Protein AF-S4PCF0-F1 (afdb_monomer)

Organism: NCBI:txid116150

Mean predicted aligned error: 7.84 Å

Sequence (306 aa):
MQQHSGQHLLSAIIEKEHNLPTTSWWLGAEESYIELDSTSIKGDSIKLVEERCNELIRMAIPVTVKFCKANDPDLDEAHTRGLPKDCMDTIRIIRIGEIDENMCCGTHVTNLSQLQTIKLIGVEPGKKGKTNLKFLVGNRVTGTLRRMLQQEKALVALLKNEPSKHEELVSKLQKNLKTANKNLQNVLLELAEHAINKVKSASPKPKYVFIYKKEATPEFNRAICKGLENEGLFMCLVSEEPDKPKEGQIIIQGPEIHCNALGQQITELLKGKGAFQNGKFQGKAGDLGGVNKCKKLIEDYFSNIQ

Nearest PDB structures (foldseek):
  3wqy-assembly1_B  TM=5.622E-01  e=3.402E-19  Archaeoglobus fulgidus DSM 4304
  3kew-assembly1_A  TM=8.741E-01  e=4.837E-12  Clostridium perfringens ATCC 13124
  2zze-assembly2_B  TM=8.647E-01  e=2.375E-08  Pyrococcus horikoshii
  6nly-assembly1_B  TM=5.373E-01  e=2.259E-05  Homo sapiens
  6now-assembly2_B  TM=5.385E-01  e=3.404E-05  Homo sapiens

InterPro domains:
  IPR012947 Threonyl/alanyl tRNA synthetase, SAD [PF07973] (91-128)
  IPR012947 Threonyl/alanyl tRNA synthetase, SAD [SM00863] (91-134)
  IPR018163 Threonyl/alanyl tRNA synthetase, class II-like, putative editing domain superfamily [SSF55186] (1-138)
  IPR051335 Alanyl-tRNA Editing Enzymes [PTHR43462] (1-137)

Radius of gyration: 35.49 Å; Cα contacts (8 Å, |Δi|>4): 472; chains: 1; bounding box: 78×38×89 Å

Secondary structure (DSSP, 8-state):
-HHHHHHHHHHHHHHHHH---EEEEEE-SS-EEEEESSS---HHHHHHHHHHHHHHHHTT-BEEEEEEETT-GGGSSSB-S---TT--SEEEEEEETTTEEEE--S---SBGGGG--EEEEEEEE-GGG-EEEEEEETHHHHHHHHHHHHHHHHHHHHHTS-GGGHHHHHHHHHHHHHHHHHHHHHHHHHHHHHHHHHHHH-SSPPSEEEEE-TT--HHHHHHHHHHHGGG--EEEEEEEETTEEEEEEEEEES-HHHHHHHHHHHHHHTTEEEEEETTEEEEEES-GGGHHHHHHHHHHHHHH--

Structure (mmCIF, N/CA/C/O backbone):
data_AF-S4PCF0-F1
#
_entry.id   AF-S4PCF0-F1
#
loop_
_atom_site.group_PDB
_atom_site.id
_atom_site.type_symbol
_atom_site.label_atom_id
_atom_site.label_alt_id
_atom_site.label_comp_id
_atom_site.label_asym_id
_atom_site.label_entity_id
_atom_site.label_seq_id
_atom_site.pdbx_PDB_ins_code
_atom_site.Cartn_x
_atom_site.Cartn_y
_atom_site.Cartn_z
_atom_site.occupancy
_atom_site.B_iso_or_equiv
_atom_site.auth_seq_id
_atom_site.auth_comp_id
_atom_site.auth_asym_id
_atom_site.auth_atom_id
_atom_site.pdbx_PDB_model_num
ATOM 1 N N . MET A 1 1 ? 15.368 -7.870 -24.150 1.00 94.06 1 MET A N 1
ATOM 2 C CA . MET A 1 1 ? 15.347 -6.962 -25.316 1.00 94.06 1 MET A CA 1
ATOM 3 C C . MET A 1 1 ? 14.753 -5.599 -24.982 1.00 94.06 1 MET A C 1
ATOM 5 O O . MET A 1 1 ? 15.549 -4.733 -24.667 1.00 94.06 1 MET A O 1
ATOM 9 N N . GLN A 1 2 ? 13.424 -5.391 -24.943 1.00 97.62 2 GLN A N 1
ATOM 10 C CA . GLN A 1 2 ? 12.830 -4.039 -24.788 1.00 97.62 2 GLN A CA 1
ATOM 11 C C . GLN A 1 2 ? 13.381 -3.224 -23.601 1.00 97.62 2 GLN A C 1
ATOM 13 O O . GLN A 1 2 ? 13.839 -2.107 -23.796 1.00 97.62 2 GLN A O 1
ATOM 18 N N . GLN A 1 3 ? 13.402 -3.788 -22.387 1.00 97.88 3 GLN A N 1
ATOM 19 C CA . GLN A 1 3 ? 13.901 -3.056 -21.207 1.00 97.88 3 GLN A CA 1
ATOM 20 C C . GLN A 1 3 ? 15.387 -2.717 -21.309 1.00 97.88 3 GLN A C 1
ATOM 22 O O . GLN A 1 3 ? 15.806 -1.651 -20.887 1.00 97.88 3 GLN A O 1
ATOM 27 N N . HIS A 1 4 ? 16.175 -3.628 -21.883 1.00 97.06 4 HIS A N 1
ATOM 28 C CA . HIS A 1 4 ? 17.612 -3.440 -22.008 1.00 97.06 4 HIS A CA 1
ATOM 29 C C . HIS A 1 4 ? 17.910 -2.345 -23.033 1.00 97.06 4 HIS A C 1
ATOM 31 O O . HIS A 1 4 ? 18.542 -1.355 -22.707 1.00 97.06 4 HIS A O 1
ATOM 37 N N . SER A 1 5 ? 17.381 -2.445 -24.251 1.00 97.69 5 SER A N 1
ATOM 38 C CA . SER A 1 5 ? 17.596 -1.402 -25.258 1.00 97.69 5 SER A CA 1
ATOM 39 C C . SER A 1 5 ? 17.001 -0.051 -24.853 1.00 97.69 5 SER A C 1
ATOM 41 O O . SER A 1 5 ? 17.597 0.979 -25.143 1.00 97.69 5 SER A O 1
ATOM 43 N N . GLY A 1 6 ? 15.866 -0.046 -24.145 1.00 97.69 6 GLY A N 1
ATOM 44 C CA . GLY A 1 6 ? 15.314 1.184 -23.584 1.00 97.69 6 GLY A CA 1
ATOM 45 C C . GLY A 1 6 ? 16.174 1.777 -22.468 1.00 97.69 6 GLY A C 1
ATOM 46 O O . GLY A 1 6 ? 16.234 2.994 -22.366 1.00 97.69 6 GLY A O 1
ATOM 47 N N . GLN A 1 7 ? 16.891 0.956 -21.693 1.00 97.44 7 GLN A N 1
ATOM 48 C CA . GLN A 1 7 ? 17.892 1.447 -20.747 1.00 97.44 7 GLN A CA 1
ATOM 49 C C . GLN A 1 7 ? 19.041 2.163 -21.463 1.00 97.44 7 GLN A C 1
ATOM 51 O O . GLN A 1 7 ? 19.378 3.262 -21.044 1.00 97.44 7 GLN A O 1
ATOM 56 N N . HIS A 1 8 ? 19.617 1.587 -22.526 1.00 96.81 8 HIS A N 1
ATOM 57 C CA . HIS A 1 8 ? 20.706 2.242 -23.278 1.00 96.81 8 HIS A CA 1
ATOM 58 C C . HIS A 1 8 ? 20.258 3.590 -23.841 1.00 96.81 8 HIS A C 1
ATOM 60 O O . HIS A 1 8 ? 20.909 4.600 -23.598 1.00 96.81 8 HIS A O 1
ATOM 66 N N . LEU A 1 9 ? 19.086 3.623 -24.485 1.00 98.00 9 LEU A N 1
ATOM 67 C CA . LEU A 1 9 ? 18.496 4.871 -24.969 1.00 98.00 9 LEU A CA 1
ATOM 68 C C . LEU A 1 9 ? 18.312 5.889 -23.833 1.00 98.00 9 LEU A C 1
ATOM 70 O O . LEU A 1 9 ? 18.719 7.038 -23.967 1.00 98.00 9 LEU A O 1
ATOM 74 N N . LEU A 1 10 ? 17.721 5.467 -22.713 1.00 97.75 10 LEU A N 1
ATOM 75 C CA . LEU A 1 10 ? 17.454 6.342 -21.574 1.00 97.75 10 LEU A CA 1
ATOM 76 C C . LEU A 1 10 ? 18.747 6.909 -20.974 1.00 97.75 10 LEU A C 1
ATOM 78 O O . LEU A 1 10 ? 18.834 8.111 -20.737 1.00 97.75 10 LEU A O 1
ATOM 82 N N . SER A 1 11 ? 19.751 6.060 -20.752 1.00 96.44 11 SER A N 1
ATOM 83 C CA . SER A 1 11 ? 21.052 6.467 -20.223 1.00 96.44 11 SER A CA 1
ATOM 84 C C . SER A 1 11 ? 21.766 7.442 -21.158 1.00 96.44 11 SER A C 1
ATOM 86 O O . SER A 1 11 ? 22.243 8.465 -20.680 1.00 96.44 11 SER A O 1
ATOM 88 N N . ALA A 1 12 ? 21.768 7.188 -22.471 1.00 95.44 12 ALA A N 1
ATOM 89 C CA . ALA A 1 12 ? 22.413 8.061 -23.450 1.00 95.44 12 ALA A CA 1
ATOM 90 C C . ALA A 1 12 ? 21.797 9.467 -23.481 1.00 95.44 12 ALA A C 1
ATOM 92 O O . ALA A 1 12 ? 22.522 10.459 -23.474 1.00 95.44 12 ALA A O 1
ATOM 93 N N . ILE A 1 13 ? 20.463 9.568 -23.465 1.00 95.88 13 ILE A N 1
ATOM 94 C CA . ILE A 1 13 ? 19.769 10.865 -23.461 1.00 95.88 13 ILE A CA 1
ATOM 95 C C . ILE A 1 13 ? 20.021 11.620 -22.159 1.00 95.88 13 ILE A C 1
ATOM 97 O O . ILE A 1 13 ? 20.342 12.806 -22.181 1.00 95.88 13 ILE A O 1
ATOM 101 N N . ILE A 1 14 ? 19.925 10.942 -21.018 1.00 94.31 14 ILE A N 1
ATOM 102 C CA . ILE A 1 14 ? 20.149 11.581 -19.720 1.00 94.31 14 ILE A CA 1
ATOM 103 C C . ILE A 1 14 ? 21.601 12.059 -19.576 1.00 94.31 14 ILE A C 1
ATOM 105 O O . ILE A 1 14 ? 21.845 13.153 -19.068 1.00 94.31 14 ILE A O 1
ATOM 109 N N . GLU A 1 15 ? 22.570 11.269 -20.028 1.00 92.25 15 GLU A N 1
ATOM 110 C CA . GLU A 1 15 ? 23.978 11.646 -19.954 1.00 92.25 15 GLU A CA 1
ATOM 111 C C . GLU A 1 15 ? 24.293 12.815 -20.896 1.00 92.25 15 GLU A C 1
ATOM 113 O O . GLU A 1 15 ? 24.822 13.825 -20.437 1.00 92.25 15 GLU A O 1
ATOM 118 N N . LYS A 1 16 ? 23.898 12.734 -22.174 1.00 91.12 16 LYS A N 1
ATOM 119 C CA . LYS A 1 16 ? 24.238 13.741 -23.195 1.00 91.12 16 LYS A CA 1
ATOM 120 C C . LYS A 1 16 ? 23.464 15.052 -23.059 1.00 91.12 16 LYS A C 1
ATOM 122 O O . LYS A 1 16 ? 24.025 16.114 -23.308 1.00 91.12 16 LYS A O 1
ATOM 127 N N . GLU A 1 17 ? 22.183 14.994 -22.696 1.00 91.94 17 GLU A N 1
ATOM 128 C CA . GLU A 1 17 ? 21.314 16.180 -22.666 1.00 91.94 17 GLU A CA 1
ATOM 129 C C . GLU A 1 17 ? 21.175 16.778 -21.255 1.00 91.94 17 GLU A C 1
ATOM 131 O O . GLU A 1 17 ? 20.835 17.954 -21.112 1.00 91.94 17 GLU A O 1
ATOM 136 N N . HIS A 1 18 ? 21.469 16.003 -20.201 1.00 89.50 18 HIS A N 1
ATOM 137 C CA . HIS A 1 18 ? 21.294 16.443 -18.812 1.00 89.50 18 HIS A CA 1
ATOM 138 C C . HIS A 1 18 ? 22.537 16.302 -17.925 1.00 89.50 18 HIS A C 1
ATOM 140 O O . HIS A 1 18 ? 22.471 16.714 -16.767 1.00 89.50 18 HIS A O 1
ATOM 146 N N . ASN A 1 19 ? 23.666 15.793 -18.436 1.00 90.19 19 ASN A N 1
ATOM 147 C CA . ASN A 1 19 ? 24.916 15.604 -17.685 1.00 90.19 19 ASN A CA 1
ATOM 148 C C . ASN A 1 19 ? 24.733 14.776 -16.399 1.00 90.19 19 ASN A C 1
ATOM 150 O O . ASN A 1 19 ? 25.327 15.069 -15.361 1.00 90.19 19 ASN A O 1
ATOM 154 N N . LEU A 1 20 ? 23.879 13.751 -16.459 1.00 91.31 20 LEU A N 1
ATOM 155 C CA . LEU A 1 20 ? 23.578 12.861 -15.337 1.00 91.31 20 LEU A CA 1
ATOM 156 C C . LEU A 1 20 ? 24.000 11.423 -15.687 1.00 91.31 20 LEU A C 1
ATOM 158 O O . LEU A 1 20 ? 23.196 10.646 -16.199 1.00 91.31 20 LEU A O 1
ATOM 162 N N . PRO A 1 21 ? 25.257 11.028 -15.440 1.00 91.69 21 PRO A N 1
ATOM 163 C CA . PRO A 1 21 ? 25.744 9.726 -15.877 1.00 91.69 21 PRO A CA 1
ATOM 164 C C . PRO A 1 21 ? 25.060 8.574 -15.129 1.00 91.69 21 PRO A C 1
ATOM 166 O O . PRO A 1 21 ? 24.753 8.652 -13.932 1.00 91.69 21 PRO A O 1
ATOM 169 N N . THR A 1 22 ? 24.851 7.462 -15.839 1.00 94.00 22 THR A N 1
ATOM 170 C CA . THR A 1 22 ? 24.300 6.232 -15.254 1.00 94.00 22 THR A CA 1
ATOM 171 C C . THR A 1 22 ? 25.405 5.406 -14.598 1.00 94.00 22 THR A C 1
ATOM 173 O O . THR A 1 22 ? 26.304 4.875 -15.248 1.00 94.00 22 THR A O 1
ATOM 176 N N . THR A 1 23 ? 25.316 5.221 -13.284 1.00 93.56 23 THR A N 1
ATOM 177 C CA . THR A 1 23 ? 26.325 4.487 -12.507 1.00 93.56 23 THR A CA 1
ATOM 178 C C . THR A 1 23 ? 26.028 2.994 -12.395 1.00 93.56 23 THR A C 1
ATOM 180 O O . THR A 1 23 ? 26.951 2.172 -12.381 1.00 93.56 23 THR A O 1
ATOM 183 N N . SER A 1 24 ? 24.755 2.612 -12.364 1.00 94.19 24 SER A N 1
ATOM 184 C CA . SER A 1 24 ? 24.307 1.220 -12.403 1.00 94.19 24 SER A CA 1
ATOM 185 C C . SER A 1 24 ? 22.874 1.130 -12.928 1.00 94.19 24 SER A C 1
ATOM 187 O O . SER A 1 24 ? 22.207 2.146 -13.103 1.00 94.19 24 SER A O 1
ATOM 189 N N . TRP A 1 25 ? 22.394 -0.079 -13.204 1.00 95.88 25 TRP A N 1
ATOM 190 C CA . TRP A 1 25 ? 20.990 -0.315 -13.528 1.00 95.88 25 TRP A CA 1
ATOM 191 C C . TRP A 1 25 ? 20.543 -1.670 -12.990 1.00 95.88 25 TRP A C 1
ATOM 193 O O . TRP A 1 25 ? 21.366 -2.547 -12.713 1.00 95.88 25 TRP A O 1
ATOM 203 N N . TRP A 1 26 ? 19.235 -1.840 -12.846 1.00 96.69 26 TRP A N 1
ATOM 204 C CA . TRP A 1 26 ? 18.626 -3.090 -12.417 1.00 96.69 26 TRP A CA 1
ATOM 205 C C . TRP A 1 26 ? 17.453 -3.459 -13.317 1.00 96.69 26 TRP A C 1
ATOM 207 O O . TRP A 1 26 ? 16.553 -2.653 -13.566 1.00 96.69 26 TRP A O 1
ATOM 217 N N . LEU A 1 27 ? 17.457 -4.713 -13.770 1.00 96.62 27 LEU A N 1
ATOM 218 C CA . LEU A 1 27 ? 16.395 -5.317 -14.562 1.00 96.62 27 LEU A CA 1
ATOM 219 C C . LEU A 1 27 ? 15.528 -6.208 -13.672 1.00 96.62 27 LEU A C 1
ATOM 221 O O . LEU A 1 27 ? 15.796 -7.397 -13.510 1.00 96.62 27 LEU A O 1
ATOM 225 N N . GLY A 1 28 ? 14.471 -5.635 -13.107 1.00 95.44 28 GLY A N 1
ATOM 226 C CA . GLY A 1 28 ? 13.465 -6.390 -12.370 1.00 95.44 28 GLY A CA 1
ATOM 227 C C . GLY A 1 28 ? 12.496 -7.145 -13.267 1.00 95.44 28 GLY A C 1
ATOM 228 O O . GLY A 1 28 ? 12.461 -6.947 -14.485 1.00 95.44 28 GLY A O 1
ATOM 229 N N . ALA A 1 29 ? 11.670 -7.995 -12.651 1.00 92.69 29 ALA A N 1
ATOM 230 C CA . ALA A 1 29 ? 10.610 -8.738 -13.335 1.00 92.69 29 ALA A CA 1
ATOM 231 C C . ALA A 1 29 ? 9.487 -7.815 -13.844 1.00 92.69 29 ALA A C 1
ATOM 233 O O . ALA A 1 29 ? 9.087 -7.921 -15.004 1.00 92.69 29 ALA A O 1
ATOM 234 N N . GLU A 1 30 ? 9.048 -6.870 -13.008 1.00 91.06 30 GLU A N 1
ATOM 235 C CA . GLU A 1 30 ? 7.935 -5.954 -13.304 1.00 91.06 30 GLU A CA 1
ATOM 236 C C . GLU A 1 30 ? 8.398 -4.542 -13.671 1.00 91.06 30 GLU A C 1
ATOM 238 O O . GLU A 1 30 ? 7.816 -3.916 -14.552 1.00 91.06 30 GLU A O 1
ATOM 243 N N . GLU A 1 31 ? 9.466 -4.052 -13.044 1.00 94.12 31 GLU A N 1
ATOM 244 C CA . GLU A 1 31 ? 10.014 -2.715 -13.277 1.00 94.12 31 GLU A CA 1
ATOM 245 C C . GLU A 1 31 ? 11.533 -2.747 -13.434 1.00 94.12 31 GLU A C 1
ATOM 247 O O . GLU A 1 31 ? 12.181 -3.778 -13.250 1.00 94.12 31 GLU A O 1
ATOM 252 N N . SER A 1 32 ? 12.116 -1.644 -13.880 1.00 97.94 32 SER A N 1
ATOM 253 C CA . SER A 1 32 ? 13.564 -1.482 -14.005 1.00 97.94 32 SER A CA 1
ATOM 254 C C . SER A 1 32 ? 13.946 -0.083 -13.561 1.00 97.94 32 SER A C 1
ATOM 256 O O . SER A 1 32 ? 13.106 0.816 -13.566 1.00 97.94 32 SER A O 1
ATOM 258 N N . TYR A 1 33 ? 15.194 0.103 -13.152 1.00 97.69 33 TYR A N 1
ATOM 259 C CA . TYR A 1 33 ? 15.696 1.430 -12.823 1.00 97.69 33 TYR A CA 1
ATOM 260 C C . TYR A 1 33 ? 17.134 1.610 -13.287 1.00 97.69 33 TYR A C 1
ATOM 262 O O . TYR A 1 33 ? 17.888 0.641 -13.400 1.00 97.69 33 TYR A O 1
ATOM 270 N N . ILE A 1 34 ? 17.502 2.863 -13.535 1.00 97.31 34 ILE A N 1
ATOM 271 C CA . ILE A 1 34 ? 18.894 3.303 -13.651 1.00 97.31 34 ILE A CA 1
ATOM 272 C C . ILE A 1 34 ? 19.255 4.134 -12.416 1.00 97.31 34 ILE A C 1
ATOM 274 O O . ILE A 1 34 ? 18.435 4.914 -11.938 1.00 97.31 34 ILE A O 1
ATOM 278 N N . GLU A 1 35 ? 20.458 3.947 -11.881 1.00 96.62 35 GLU A N 1
ATOM 279 C CA . GLU A 1 35 ? 21.002 4.735 -10.773 1.00 96.62 35 GLU A CA 1
ATOM 280 C C . GLU A 1 35 ? 21.887 5.848 -11.339 1.00 96.62 35 GLU A C 1
ATOM 282 O O . GLU A 1 35 ? 22.950 5.588 -11.910 1.00 96.62 35 GLU A O 1
ATOM 287 N N . LEU A 1 36 ? 21.453 7.088 -11.165 1.00 95.19 36 LEU A N 1
ATOM 288 C CA . LEU A 1 36 ? 22.093 8.293 -11.673 1.00 95.19 36 LEU A CA 1
ATOM 289 C C . LEU A 1 36 ? 23.021 8.896 -10.620 1.00 95.19 36 LEU A C 1
ATOM 291 O O . LEU A 1 36 ? 22.698 8.882 -9.426 1.00 95.19 36 LEU A O 1
ATOM 295 N N . ASP A 1 37 ? 24.156 9.441 -11.061 1.00 92.50 37 ASP A N 1
ATOM 296 C CA . ASP A 1 37 ? 25.140 10.091 -10.185 1.00 92.50 37 ASP A CA 1
ATOM 297 C C . ASP A 1 37 ? 24.697 11.497 -9.757 1.00 92.50 37 ASP A C 1
ATOM 299 O O . ASP A 1 37 ? 25.294 12.514 -10.097 1.00 92.50 37 ASP A O 1
ATOM 303 N N . SER A 1 38 ? 23.569 11.567 -9.059 1.00 89.31 38 SER A N 1
ATOM 304 C CA . SER A 1 38 ? 23.025 12.806 -8.521 1.00 89.31 38 SER A CA 1
ATOM 305 C C . SER A 1 38 ? 22.151 12.531 -7.309 1.00 89.31 38 SER A C 1
ATOM 307 O O . SER A 1 38 ? 21.478 11.502 -7.229 1.00 89.31 38 SER A O 1
ATOM 309 N N . THR A 1 39 ? 22.108 13.494 -6.392 1.00 83.75 39 THR A N 1
ATOM 310 C CA . THR A 1 39 ? 21.238 13.489 -5.209 1.00 83.75 39 THR A CA 1
ATOM 311 C C . THR A 1 39 ? 19.795 13.881 -5.527 1.00 83.75 39 THR A C 1
ATOM 313 O O . THR A 1 39 ? 18.909 13.643 -4.707 1.00 83.75 39 THR A O 1
ATOM 316 N N . SER A 1 40 ? 19.539 14.503 -6.684 1.00 78.62 40 SER A N 1
ATOM 317 C CA . SER A 1 40 ? 18.186 14.860 -7.119 1.00 78.62 40 SER A CA 1
ATOM 318 C C . SER A 1 40 ? 18.081 15.076 -8.631 1.00 78.62 40 SER A C 1
ATOM 320 O O . SER A 1 40 ? 19.053 15.409 -9.308 1.00 78.62 40 SER A O 1
ATOM 322 N N . ILE A 1 41 ? 16.873 14.907 -9.166 1.00 80.62 41 ILE A N 1
ATOM 323 C CA . ILE A 1 41 ? 16.547 15.171 -10.571 1.00 80.62 41 ILE A CA 1
ATOM 324 C C . ILE A 1 41 ? 15.335 16.093 -10.587 1.00 80.62 41 ILE A C 1
ATOM 326 O O . ILE A 1 41 ? 14.347 15.837 -9.896 1.00 80.62 41 ILE A O 1
ATOM 330 N N . LYS A 1 42 ? 15.403 17.177 -11.362 1.00 79.00 42 LYS A N 1
ATOM 331 C CA . LYS A 1 42 ? 14.270 18.098 -11.510 1.00 79.00 42 LYS A CA 1
ATOM 332 C C . LYS A 1 42 ? 13.137 17.410 -12.275 1.00 79.00 42 LYS A C 1
ATOM 334 O O . LYS A 1 42 ? 13.382 16.772 -13.296 1.00 79.00 42 LYS A O 1
ATOM 339 N N . GLY A 1 43 ? 11.897 17.583 -11.812 1.00 75.00 43 GLY A N 1
ATOM 340 C CA . GLY A 1 43 ? 10.713 16.972 -12.434 1.00 75.00 43 GLY A CA 1
ATOM 341 C C . GLY A 1 43 ? 10.545 17.326 -13.916 1.00 75.00 43 GLY A C 1
ATOM 342 O O . GLY A 1 43 ? 10.253 16.445 -14.722 1.00 75.00 43 GLY A O 1
ATOM 343 N N . ASP A 1 44 ? 10.827 18.577 -14.296 1.00 78.81 44 ASP A N 1
ATOM 344 C CA . ASP A 1 44 ? 10.767 19.022 -15.696 1.00 78.81 44 ASP A CA 1
ATOM 345 C C . ASP A 1 44 ? 11.763 18.265 -16.588 1.00 78.81 44 ASP A C 1
ATOM 347 O O . ASP A 1 44 ? 11.437 17.907 -17.717 1.00 78.81 44 ASP A O 1
ATOM 351 N N . SER A 1 45 ? 12.952 17.938 -16.065 1.00 83.94 45 SER A N 1
ATOM 352 C CA . SER A 1 45 ? 13.958 17.159 -16.796 1.00 83.94 45 SER A CA 1
ATOM 353 C C . SER A 1 45 ? 13.488 15.727 -17.056 1.00 83.94 45 SER A C 1
ATOM 355 O O . SER A 1 45 ? 13.712 15.208 -18.140 1.00 83.94 45 SER A O 1
ATOM 357 N N . ILE A 1 46 ? 12.773 15.101 -16.115 1.00 89.69 46 ILE A N 1
ATOM 358 C CA . ILE A 1 46 ? 12.234 13.739 -16.288 1.00 89.69 46 ILE A CA 1
ATOM 359 C C . ILE A 1 46 ? 11.238 13.704 -17.450 1.00 89.69 46 ILE A C 1
ATOM 361 O O . ILE A 1 46 ? 11.294 12.809 -18.293 1.00 89.69 46 ILE A O 1
ATOM 365 N N . LYS A 1 47 ? 10.337 14.688 -17.516 1.00 92.44 47 LYS A N 1
ATOM 366 C CA . LYS A 1 47 ? 9.340 14.763 -18.587 1.00 92.44 47 LYS A CA 1
ATOM 367 C C . LYS A 1 47 ? 9.998 14.957 -19.957 1.00 92.44 47 LYS A C 1
ATOM 369 O O . LYS A 1 47 ? 9.653 14.234 -20.887 1.00 92.44 47 LYS A O 1
ATOM 374 N N . LEU A 1 48 ? 10.968 15.868 -20.057 1.00 94.38 48 LEU A N 1
ATOM 375 C CA . LEU A 1 48 ? 11.701 16.127 -21.302 1.00 94.38 48 LEU A CA 1
ATOM 376 C C . LEU A 1 48 ? 12.468 14.888 -21.787 1.00 94.38 48 LEU A C 1
ATOM 378 O O . LEU A 1 48 ? 12.373 14.532 -22.958 1.00 94.38 48 LEU A O 1
ATOM 382 N N . VAL A 1 49 ? 13.147 14.176 -20.881 1.00 96.06 49 VAL A N 1
ATOM 383 C CA . VAL A 1 49 ? 13.830 12.910 -21.196 1.00 96.06 49 VAL A CA 1
ATOM 384 C C . VAL A 1 49 ? 12.848 11.869 -21.730 1.00 96.06 49 VAL A C 1
ATOM 386 O O . VAL A 1 49 ? 13.131 11.208 -22.731 1.00 96.06 49 VAL A O 1
ATOM 389 N N . GLU A 1 50 ? 11.694 11.700 -21.075 1.00 97.94 50 GLU A N 1
ATOM 390 C CA . GLU A 1 50 ? 10.669 10.749 -21.515 1.00 97.94 50 GLU A CA 1
ATOM 391 C C . GLU A 1 50 ? 10.157 11.102 -22.919 1.00 97.94 50 GLU A C 1
ATOM 393 O O . GLU A 1 50 ? 10.075 10.228 -23.788 1.00 97.94 50 GLU A O 1
ATOM 398 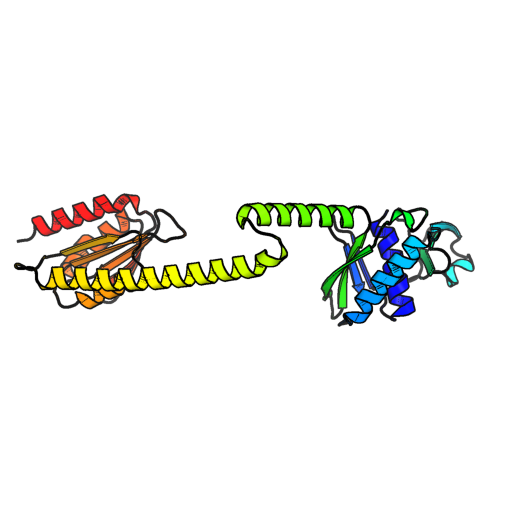N N . GLU A 1 51 ? 9.835 12.373 -23.163 1.00 98.06 51 GLU A N 1
ATOM 399 C CA . GLU A 1 51 ? 9.365 12.864 -24.461 1.00 98.06 51 GLU A CA 1
ATOM 400 C C . GLU A 1 51 ? 10.407 12.628 -25.555 1.00 98.06 51 GLU A C 1
ATOM 402 O O . GLU A 1 51 ? 10.065 12.080 -26.610 1.00 98.06 51 GLU A O 1
ATOM 407 N N . ARG A 1 52 ? 11.674 12.943 -25.267 1.00 97.88 52 ARG A N 1
ATOM 408 C CA . ARG A 1 52 ? 12.803 12.763 -26.179 1.00 97.88 52 ARG A CA 1
ATOM 409 C C . ARG A 1 52 ? 13.047 11.298 -26.523 1.00 97.88 52 ARG A C 1
ATOM 411 O O . ARG A 1 52 ? 13.146 10.943 -27.696 1.00 97.88 52 ARG A O 1
ATOM 418 N N . CYS A 1 53 ? 13.066 10.415 -25.526 1.00 98.38 53 CYS A N 1
ATOM 419 C CA . CYS A 1 53 ? 13.195 8.977 -25.760 1.00 98.38 53 CYS A CA 1
ATOM 420 C C . CYS A 1 53 ? 12.065 8.458 -26.661 1.00 98.38 53 CYS A C 1
ATOM 422 O O . CYS A 1 53 ? 12.305 7.717 -27.614 1.00 98.38 53 CYS A O 1
ATOM 424 N N . ASN A 1 54 ? 10.821 8.864 -26.388 1.00 98.69 54 ASN A N 1
ATOM 425 C CA . ASN A 1 54 ? 9.675 8.436 -27.185 1.00 98.69 54 ASN A CA 1
ATOM 426 C C . ASN A 1 54 ? 9.665 9.051 -28.596 1.00 98.69 54 ASN A C 1
ATOM 428 O O . ASN A 1 54 ? 9.158 8.420 -29.522 1.00 98.69 54 ASN A O 1
ATOM 432 N N . GLU A 1 55 ? 10.222 10.247 -28.795 1.00 98.56 55 GLU A N 1
ATOM 433 C CA . GLU A 1 55 ? 10.442 10.827 -30.124 1.00 98.56 55 GLU A CA 1
ATOM 434 C C . GLU A 1 55 ? 11.373 9.951 -30.963 1.00 98.56 55 GLU A C 1
ATOM 436 O O . GLU A 1 55 ? 11.003 9.539 -32.061 1.00 98.56 55 GLU A O 1
ATOM 441 N N . LEU A 1 56 ? 12.521 9.571 -30.409 1.00 98.56 56 LEU A N 1
ATOM 442 C CA . LEU A 1 56 ? 13.508 8.724 -31.083 1.00 98.56 56 LEU A CA 1
ATOM 443 C C . LEU A 1 56 ? 12.957 7.320 -31.378 1.00 98.56 56 LEU A C 1
ATOM 445 O O . LEU A 1 56 ? 13.227 6.739 -32.429 1.00 98.56 56 LEU A O 1
ATOM 449 N N . ILE A 1 57 ? 12.109 6.794 -30.491 1.00 98.62 57 ILE A N 1
ATOM 450 C CA . ILE A 1 57 ? 11.356 5.556 -30.733 1.00 98.62 57 ILE A CA 1
ATOM 451 C C . ILE A 1 57 ? 10.431 5.694 -31.947 1.00 98.62 57 ILE A C 1
ATOM 453 O O . ILE A 1 57 ? 10.416 4.805 -32.800 1.00 98.62 57 ILE A O 1
ATOM 457 N N . ARG A 1 58 ? 9.694 6.806 -32.061 1.00 98.62 58 ARG A N 1
ATOM 458 C CA . ARG A 1 58 ? 8.806 7.076 -33.207 1.00 98.62 58 ARG A CA 1
ATOM 459 C C . ARG A 1 58 ? 9.571 7.313 -34.505 1.00 98.62 58 ARG A C 1
ATOM 461 O O . ARG A 1 58 ? 9.083 6.919 -35.558 1.00 98.62 58 ARG A O 1
ATOM 468 N N . MET A 1 59 ? 10.767 7.895 -34.431 1.00 98.44 59 MET A N 1
ATOM 469 C CA . MET A 1 59 ? 11.669 8.042 -35.579 1.00 98.44 59 MET A CA 1
ATOM 470 C C . MET A 1 59 ? 12.228 6.704 -36.080 1.00 98.44 59 MET A C 1
ATOM 472 O O . MET A 1 59 ? 12.883 6.679 -37.117 1.00 98.44 59 MET A O 1
ATOM 476 N N . ALA A 1 60 ? 11.974 5.599 -35.367 1.00 98.19 60 ALA A N 1
ATOM 477 C CA . ALA A 1 60 ? 12.390 4.258 -35.754 1.00 98.19 60 ALA A CA 1
ATOM 478 C C . ALA A 1 60 ? 13.901 4.172 -36.033 1.00 98.19 60 ALA A C 1
ATOM 480 O O . ALA A 1 60 ? 14.332 3.601 -37.037 1.00 98.19 60 ALA A O 1
ATOM 481 N N . ILE A 1 61 ? 14.715 4.744 -35.140 1.00 98.38 61 ILE A N 1
ATOM 482 C CA . ILE A 1 61 ? 16.176 4.722 -35.275 1.00 98.38 61 ILE A CA 1
ATOM 483 C C . ILE A 1 61 ? 16.676 3.262 -35.264 1.00 98.38 61 ILE A C 1
ATOM 485 O O . ILE A 1 61 ? 16.252 2.478 -34.402 1.00 98.38 61 ILE A O 1
ATOM 489 N N . PRO A 1 62 ? 17.545 2.859 -36.209 1.00 98.12 62 PRO A N 1
ATOM 490 C CA . PRO A 1 62 ? 18.087 1.507 -36.253 1.00 98.12 62 PRO A CA 1
ATOM 491 C C . PRO A 1 62 ? 19.015 1.233 -35.065 1.00 98.12 62 PRO A C 1
ATOM 493 O O . PRO A 1 62 ? 19.756 2.107 -34.614 1.00 98.12 62 PRO A O 1
ATOM 496 N N . VAL A 1 63 ? 18.985 -0.011 -34.589 1.00 97.81 63 VAL A N 1
ATOM 497 C CA . VAL A 1 63 ? 19.915 -0.523 -33.582 1.00 97.81 63 VAL A CA 1
ATOM 498 C C . VAL A 1 63 ? 20.768 -1.595 -34.243 1.00 97.81 63 VAL A C 1
ATOM 500 O O . VAL A 1 63 ? 20.271 -2.659 -34.618 1.00 97.81 63 VAL A O 1
ATOM 503 N N . THR A 1 64 ? 22.050 -1.298 -34.413 1.00 96.56 64 THR A N 1
ATOM 504 C CA . THR A 1 64 ? 23.003 -2.140 -35.141 1.00 96.56 64 THR A CA 1
ATOM 505 C C . THR A 1 64 ? 24.039 -2.735 -34.201 1.00 96.56 64 THR A C 1
ATOM 507 O O . THR A 1 64 ? 24.297 -2.217 -33.116 1.00 96.56 64 THR A O 1
ATOM 510 N N . VAL A 1 65 ? 24.639 -3.845 -34.626 1.00 92.56 65 VAL A N 1
ATOM 511 C CA . VAL A 1 65 ? 25.705 -4.525 -33.888 1.00 92.56 65 VAL A CA 1
ATOM 512 C C . VAL A 1 65 ? 26.971 -4.488 -34.725 1.00 92.56 65 VAL A C 1
ATOM 514 O O . VAL A 1 65 ? 26.940 -4.862 -35.897 1.00 92.56 65 VAL A O 1
ATOM 517 N N . LYS A 1 66 ? 28.076 -4.091 -34.103 1.00 89.12 66 LYS A N 1
ATOM 518 C CA . LYS A 1 66 ? 29.422 -4.167 -34.663 1.00 89.12 66 LYS A CA 1
ATOM 519 C C . LYS A 1 66 ? 30.292 -5.055 -33.777 1.00 89.12 66 LYS A C 1
ATOM 521 O O . LYS A 1 66 ? 30.072 -5.147 -32.568 1.00 89.12 66 LYS A O 1
ATOM 526 N N . PHE A 1 67 ? 31.258 -5.727 -34.388 1.00 86.94 67 PHE A N 1
ATOM 527 C CA . PHE A 1 67 ? 32.275 -6.496 -33.683 1.00 86.94 67 PHE A CA 1
ATOM 528 C C . PHE A 1 67 ? 33.641 -5.884 -33.981 1.00 86.94 67 PHE A C 1
ATOM 530 O O . PHE A 1 67 ? 34.010 -5.774 -35.149 1.00 86.94 67 PHE A O 1
ATOM 537 N N . CYS A 1 68 ? 34.363 -5.501 -32.934 1.00 82.75 68 CYS A N 1
ATOM 538 C CA . CYS A 1 68 ? 35.689 -4.892 -33.016 1.00 82.75 68 CYS A CA 1
ATOM 539 C C . CYS A 1 68 ? 36.722 -5.794 -32.339 1.00 82.75 68 CYS A C 1
ATOM 541 O O . CYS A 1 68 ? 36.375 -6.603 -31.475 1.00 82.75 68 CYS A O 1
ATOM 543 N N . LYS A 1 69 ? 37.996 -5.660 -32.708 1.00 80.25 69 LYS A N 1
ATOM 544 C CA . LYS A 1 69 ? 39.098 -6.311 -31.978 1.00 80.25 69 LYS A CA 1
ATOM 545 C C . LYS A 1 69 ? 39.552 -5.440 -30.810 1.00 80.25 69 LYS A C 1
ATOM 547 O O . LYS A 1 69 ? 39.328 -4.242 -30.835 1.00 80.25 69 LYS A O 1
ATOM 552 N N . ALA A 1 70 ? 40.250 -6.016 -29.831 1.00 69.12 70 ALA A N 1
ATOM 553 C CA . ALA A 1 70 ? 40.722 -5.295 -28.638 1.00 69.12 70 ALA A CA 1
ATOM 554 C C . ALA A 1 70 ? 41.629 -4.070 -28.910 1.00 69.12 70 ALA A C 1
ATOM 556 O O . ALA A 1 70 ? 41.744 -3.211 -28.045 1.00 69.12 70 ALA A O 1
ATOM 557 N N . ASN A 1 71 ? 42.233 -3.975 -30.101 1.00 70.38 71 ASN A N 1
ATOM 558 C CA . ASN A 1 71 ? 43.121 -2.876 -30.509 1.00 70.38 71 ASN A CA 1
ATOM 559 C C . ASN A 1 71 ? 42.513 -1.999 -31.626 1.00 70.38 71 ASN A C 1
ATOM 561 O O . ASN A 1 71 ? 43.249 -1.377 -32.389 1.00 70.38 71 ASN A O 1
ATOM 565 N N . ASP A 1 72 ? 41.195 -2.045 -31.810 1.00 68.62 72 ASP A N 1
ATOM 566 C CA . ASP A 1 72 ? 40.494 -1.301 -32.857 1.00 68.62 72 ASP A CA 1
ATOM 567 C C . ASP A 1 72 ? 40.308 0.178 -32.447 1.00 68.62 72 ASP A C 1
ATOM 569 O O . ASP A 1 72 ? 39.803 0.409 -31.346 1.00 68.62 72 ASP A O 1
ATOM 573 N N . PRO A 1 73 ? 40.682 1.171 -33.283 1.00 67.75 73 PRO A N 1
ATOM 574 C CA . PRO A 1 73 ? 40.494 2.599 -32.984 1.00 67.75 73 PRO A CA 1
ATOM 575 C C . PRO A 1 73 ? 39.046 2.973 -32.653 1.00 67.75 73 PRO A C 1
ATOM 577 O O . PRO A 1 73 ? 38.801 3.889 -31.875 1.00 67.75 73 PRO A O 1
ATOM 580 N N . ASP A 1 74 ? 38.080 2.224 -33.189 1.00 64.31 74 ASP A N 1
ATOM 581 C CA . ASP A 1 74 ? 36.656 2.448 -32.939 1.00 64.31 74 ASP A CA 1
ATOM 582 C C . ASP A 1 74 ? 36.246 2.177 -31.472 1.00 64.31 74 ASP A C 1
ATOM 584 O O . ASP A 1 74 ? 35.123 2.476 -31.067 1.00 64.31 74 ASP A O 1
ATOM 588 N N . LEU A 1 75 ? 37.139 1.605 -30.652 1.00 62.88 75 LEU A N 1
ATOM 589 C CA . LEU A 1 75 ? 36.940 1.452 -29.207 1.00 62.88 75 LEU A CA 1
ATOM 590 C C . LEU A 1 75 ? 37.147 2.750 -28.420 1.00 62.88 75 LEU A C 1
ATOM 592 O O . LEU A 1 75 ? 36.626 2.847 -27.309 1.00 62.88 75 LEU A O 1
ATOM 596 N N . ASP A 1 76 ? 37.873 3.725 -28.973 1.00 61.91 76 ASP A N 1
ATOM 597 C CA . ASP A 1 76 ? 38.133 5.005 -28.304 1.00 61.91 76 ASP A CA 1
ATOM 598 C C . ASP A 1 76 ? 36.886 5.913 -28.301 1.00 61.91 76 ASP A C 1
ATOM 600 O O . ASP A 1 76 ? 36.747 6.775 -27.433 1.00 61.91 76 ASP A O 1
ATOM 604 N N . GLU A 1 77 ? 35.955 5.695 -29.239 1.00 59.84 77 GLU A N 1
ATOM 605 C CA . GLU A 1 77 ? 34.696 6.448 -29.367 1.00 59.84 77 GLU A CA 1
ATOM 606 C C . GLU A 1 77 ? 33.512 5.802 -28.622 1.00 59.84 77 GLU A C 1
ATOM 608 O O . GLU A 1 77 ? 32.514 6.469 -28.340 1.00 59.84 77 GLU A O 1
ATOM 613 N N . ALA A 1 78 ? 33.608 4.516 -28.265 1.00 59.41 78 ALA A N 1
ATOM 614 C CA . ALA A 1 78 ? 32.569 3.822 -27.509 1.00 59.41 78 ALA A CA 1
ATOM 615 C C . ALA A 1 78 ? 32.623 4.206 -26.018 1.00 59.41 78 ALA A C 1
ATOM 617 O O . ALA A 1 78 ? 33.689 4.229 -25.400 1.00 59.41 78 ALA A O 1
ATOM 618 N N . HIS A 1 79 ? 31.469 4.447 -25.388 1.00 58.50 79 HIS A N 1
ATOM 619 C CA . HIS A 1 79 ? 31.423 4.720 -23.948 1.00 58.50 79 HIS A CA 1
ATOM 620 C C . HIS A 1 79 ? 31.895 3.475 -23.168 1.00 58.50 79 HIS A C 1
ATOM 622 O O . HIS A 1 79 ? 31.235 2.431 -23.155 1.00 58.50 79 HIS A O 1
ATOM 628 N N . THR A 1 80 ? 33.050 3.563 -22.495 1.00 55.19 80 THR A N 1
ATOM 629 C CA . THR A 1 80 ? 33.593 2.462 -21.683 1.00 55.19 80 THR A CA 1
ATOM 630 C C . THR A 1 80 ? 33.936 2.889 -20.254 1.00 55.19 80 THR A C 1
ATOM 632 O O . THR A 1 80 ? 34.303 4.028 -19.980 1.00 55.19 80 THR A O 1
ATOM 635 N N . ARG A 1 81 ? 33.876 1.926 -19.320 1.00 53.34 81 ARG A N 1
ATOM 636 C CA . ARG A 1 81 ? 34.603 1.981 -18.032 1.00 53.34 81 ARG A CA 1
ATOM 637 C C . ARG A 1 81 ? 35.971 1.285 -18.133 1.00 53.34 81 ARG A C 1
ATOM 639 O O . ARG A 1 81 ? 36.473 0.775 -17.134 1.00 53.34 81 ARG A O 1
ATOM 646 N N . GLY A 1 82 ? 36.543 1.231 -19.338 1.00 54.50 82 GLY A N 1
ATOM 647 C CA . GLY A 1 82 ? 37.713 0.422 -19.669 1.00 54.50 82 GLY A CA 1
ATOM 648 C C . GLY A 1 82 ? 37.393 -1.060 -19.899 1.00 54.50 82 GLY A C 1
ATOM 649 O O . GLY A 1 82 ? 36.449 -1.622 -19.339 1.00 54.50 82 GLY A O 1
ATOM 650 N N . LEU A 1 83 ? 38.200 -1.698 -20.748 1.00 60.12 83 LEU A N 1
ATOM 651 C CA . LEU A 1 83 ? 38.172 -3.140 -20.991 1.00 60.12 83 LEU A CA 1
ATOM 652 C C . LEU A 1 83 ? 38.886 -3.873 -19.837 1.00 60.12 83 LEU A C 1
ATOM 654 O O . LEU A 1 83 ? 39.959 -3.435 -19.414 1.00 60.12 83 LEU A O 1
ATOM 658 N N . PRO A 1 84 ? 38.340 -4.984 -19.306 1.00 59.06 84 PRO A N 1
ATOM 659 C CA . PRO A 1 84 ? 39.080 -5.846 -18.386 1.00 59.06 84 PRO A CA 1
ATOM 660 C C . PRO A 1 84 ? 40.403 -6.305 -19.015 1.00 59.06 84 PRO A C 1
ATOM 662 O O . PRO A 1 84 ? 40.461 -6.526 -20.222 1.00 59.06 84 PRO A O 1
ATOM 665 N N . LYS A 1 85 ? 41.450 -6.512 -18.204 1.00 57.09 85 LYS A N 1
ATOM 666 C CA . LYS A 1 85 ? 42.766 -6.983 -18.689 1.00 57.09 85 LYS A CA 1
ATOM 667 C C . LYS A 1 85 ? 42.705 -8.331 -19.425 1.00 57.09 85 LYS A C 1
ATOM 669 O O . LYS A 1 85 ? 43.589 -8.620 -20.222 1.00 57.09 85 LYS A O 1
ATOM 674 N N . ASP A 1 86 ? 41.634 -9.090 -19.201 1.00 59.88 86 ASP A N 1
ATOM 675 C CA . ASP A 1 86 ? 41.407 -10.432 -19.738 1.00 59.88 86 ASP A CA 1
ATOM 676 C C . ASP A 1 86 ? 40.337 -10.423 -20.856 1.00 59.88 86 ASP A C 1
ATOM 678 O O . ASP A 1 86 ? 39.624 -11.408 -21.058 1.00 59.88 86 ASP A O 1
ATOM 682 N N . CYS A 1 87 ? 40.124 -9.279 -21.523 1.00 59.09 87 CYS A N 1
ATOM 683 C CA . CYS A 1 87 ? 39.058 -9.139 -22.515 1.00 59.09 87 CYS A CA 1
ATOM 684 C C . CYS A 1 87 ? 39.285 -10.051 -23.733 1.00 59.09 87 CYS A C 1
ATOM 686 O O . CYS A 1 87 ? 40.406 -10.194 -24.213 1.00 59.09 87 CYS A O 1
ATOM 688 N N . MET A 1 88 ? 38.205 -10.662 -24.235 1.00 61.25 88 MET A N 1
ATOM 689 C CA . MET A 1 88 ? 38.248 -11.504 -25.434 1.00 61.25 88 MET A CA 1
ATOM 690 C C . MET A 1 88 ? 38.720 -10.716 -26.665 1.00 61.25 88 MET A C 1
ATOM 692 O O . MET A 1 88 ? 38.451 -9.522 -26.785 1.00 61.25 88 MET A O 1
ATOM 696 N N . ASP A 1 89 ? 39.301 -11.419 -27.642 1.00 70.12 89 ASP A N 1
ATOM 697 C CA . ASP A 1 89 ? 39.782 -10.857 -28.917 1.00 70.12 89 ASP A CA 1
ATOM 698 C C . ASP A 1 89 ? 38.703 -10.130 -29.741 1.00 70.12 89 ASP A C 1
ATOM 700 O O . ASP A 1 89 ? 39.022 -9.444 -30.712 1.00 70.12 89 ASP A O 1
ATOM 704 N N . THR A 1 90 ? 37.421 -10.310 -29.406 1.00 78.25 90 THR A N 1
ATOM 705 C CA . THR A 1 90 ? 36.277 -9.706 -30.096 1.00 78.25 90 THR A CA 1
ATOM 706 C C . THR A 1 90 ? 35.326 -9.042 -29.103 1.00 78.25 90 THR A C 1
ATOM 708 O O . THR A 1 90 ? 34.753 -9.692 -28.228 1.00 78.25 90 THR A O 1
ATOM 711 N N . ILE A 1 91 ? 35.110 -7.745 -29.287 1.00 83.62 91 ILE A N 1
ATOM 712 C CA . ILE A 1 91 ? 34.245 -6.887 -28.481 1.00 83.62 91 ILE A CA 1
ATOM 713 C C . ILE A 1 91 ? 32.987 -6.579 -29.284 1.00 83.62 91 ILE A C 1
ATOM 715 O O . ILE A 1 91 ? 33.053 -6.158 -30.438 1.00 83.62 91 ILE A O 1
ATOM 719 N N . ARG A 1 92 ? 31.824 -6.794 -28.667 1.00 87.31 92 ARG A N 1
ATOM 720 C CA . ARG A 1 92 ? 30.525 -6.492 -29.270 1.00 87.31 92 ARG A CA 1
ATOM 721 C C . ARG A 1 92 ? 30.070 -5.095 -28.869 1.00 87.31 92 ARG A C 1
ATOM 723 O O . ARG A 1 92 ? 29.861 -4.826 -27.685 1.00 87.31 92 ARG A O 1
ATOM 730 N N . ILE A 1 93 ? 29.842 -4.262 -29.872 1.00 88.88 93 ILE A N 1
ATOM 731 C CA . ILE A 1 93 ? 29.366 -2.895 -29.725 1.00 88.88 93 ILE A CA 1
ATOM 732 C C . ILE A 1 93 ? 27.938 -2.807 -30.260 1.00 88.88 93 ILE A C 1
ATOM 734 O O . ILE A 1 93 ? 27.623 -3.312 -31.342 1.00 88.88 93 ILE A O 1
ATOM 738 N N . ILE A 1 94 ? 27.059 -2.200 -29.470 1.00 93.06 94 ILE A N 1
ATOM 739 C CA . ILE A 1 94 ? 25.696 -1.863 -29.859 1.00 93.06 94 ILE A CA 1
ATOM 740 C C . ILE A 1 94 ? 25.661 -0.380 -30.182 1.00 93.06 94 ILE A C 1
ATOM 742 O O . ILE A 1 94 ? 26.059 0.435 -29.356 1.00 93.06 94 ILE A O 1
ATOM 746 N N . ARG A 1 95 ? 25.133 -0.048 -31.357 1.00 94.81 95 ARG A N 1
ATOM 747 C CA . ARG A 1 95 ? 24.967 1.328 -31.811 1.00 94.81 95 ARG A CA 1
ATOM 748 C C . ARG A 1 95 ? 23.494 1.643 -32.018 1.00 94.81 95 ARG A C 1
ATOM 750 O O . ARG A 1 95 ? 22.784 0.883 -32.678 1.00 94.81 95 ARG A O 1
ATOM 757 N N . ILE A 1 96 ? 23.037 2.756 -31.456 1.00 96.12 96 ILE A N 1
ATOM 758 C CA . ILE A 1 96 ? 21.688 3.300 -31.632 1.00 96.12 96 ILE A CA 1
ATOM 759 C C . ILE A 1 96 ? 21.810 4.558 -32.496 1.00 96.12 96 ILE A C 1
ATOM 761 O O . ILE A 1 96 ? 21.968 5.657 -31.970 1.00 96.12 96 ILE A O 1
ATOM 765 N N . GLY A 1 97 ? 21.751 4.412 -33.824 1.00 93.56 97 GLY A N 1
ATOM 766 C CA . GLY A 1 97 ? 22.005 5.524 -34.754 1.00 93.56 97 GLY A CA 1
ATOM 767 C C . GLY A 1 97 ? 23.284 6.298 -34.400 1.00 93.56 97 GLY A C 1
ATOM 768 O O . GLY A 1 97 ? 24.323 5.690 -34.176 1.00 93.56 97 GLY A O 1
ATOM 769 N N . GLU A 1 98 ? 23.183 7.623 -34.285 1.00 91.44 98 GLU A N 1
ATOM 770 C CA . GLU A 1 98 ? 24.261 8.505 -33.783 1.00 91.44 98 GLU A CA 1
ATOM 771 C C . GLU A 1 98 ? 24.115 8.840 -32.283 1.00 91.44 98 GLU A C 1
ATOM 773 O O . GLU A 1 98 ? 24.821 9.684 -31.733 1.00 91.44 98 GLU A O 1
ATOM 778 N N . ILE A 1 99 ? 23.129 8.242 -31.615 1.00 91.94 99 ILE A N 1
ATOM 779 C CA . ILE A 1 99 ? 22.704 8.624 -30.263 1.00 91.94 99 ILE A CA 1
ATOM 780 C C . ILE A 1 99 ? 23.590 7.966 -29.224 1.00 91.94 99 ILE A C 1
ATOM 782 O O . ILE A 1 99 ? 23.895 8.588 -28.212 1.00 91.94 99 ILE A O 1
ATOM 786 N N . ASP A 1 100 ? 23.981 6.720 -29.453 1.00 90.81 100 ASP A N 1
ATOM 787 C CA . ASP A 1 100 ? 24.693 5.924 -28.468 1.00 90.81 100 ASP A CA 1
ATOM 788 C C . ASP A 1 100 ? 25.523 4.830 -29.132 1.00 90.81 100 ASP A C 1
ATOM 790 O O . ASP A 1 100 ? 25.066 4.196 -30.087 1.00 90.81 100 ASP A O 1
ATOM 794 N N . GLU A 1 101 ? 26.709 4.592 -28.584 1.00 90.12 101 GLU A N 1
ATOM 795 C CA . GLU A 1 101 ? 27.590 3.494 -28.958 1.00 90.12 101 GLU A CA 1
ATOM 796 C C . GLU A 1 101 ? 28.203 2.900 -27.685 1.00 90.12 101 GLU A C 1
ATOM 798 O O . GLU A 1 101 ? 28.998 3.535 -26.991 1.00 90.12 101 GLU A O 1
ATOM 803 N N . ASN A 1 102 ? 27.769 1.684 -27.345 1.00 85.31 102 ASN A N 1
ATOM 804 C CA . ASN A 1 102 ? 28.046 1.056 -26.059 1.00 85.31 102 ASN A CA 1
ATOM 805 C C . ASN A 1 102 ? 28.463 -0.404 -26.217 1.00 85.31 102 ASN A C 1
ATOM 807 O O . ASN A 1 102 ? 27.843 -1.194 -26.936 1.00 85.31 102 ASN A O 1
ATOM 811 N N . MET A 1 103 ? 29.478 -0.806 -25.456 1.00 87.44 103 MET A N 1
ATOM 812 C CA . MET A 1 103 ? 29.853 -2.211 -25.336 1.00 87.44 103 MET A CA 1
ATOM 813 C C . MET A 1 103 ? 28.797 -2.970 -24.530 1.00 87.44 103 MET A C 1
ATOM 815 O O . MET A 1 103 ? 28.643 -2.762 -23.325 1.00 87.44 103 MET A O 1
ATOM 819 N N . CYS A 1 104 ? 28.074 -3.886 -25.175 1.00 87.94 104 CYS A N 1
ATOM 820 C CA . CYS A 1 104 ? 27.053 -4.668 -24.490 1.00 87.94 104 CYS A CA 1
ATOM 821 C C . CYS A 1 104 ? 26.892 -6.079 -25.063 1.00 87.94 104 CYS A C 1
ATOM 823 O O . CYS A 1 104 ? 26.683 -6.289 -26.259 1.00 87.94 104 CYS A O 1
ATOM 825 N N . CYS A 1 105 ? 26.912 -7.072 -24.174 1.00 87.06 105 CYS A N 1
ATOM 826 C CA . CYS A 1 105 ? 26.682 -8.475 -24.513 1.00 87.06 105 CYS A CA 1
ATOM 827 C C . CYS A 1 105 ? 25.199 -8.889 -24.461 1.00 87.06 105 CYS A C 1
ATOM 829 O O . CYS A 1 105 ? 24.865 -10.016 -24.821 1.00 87.06 105 CYS A O 1
ATOM 831 N N . GLY A 1 106 ? 24.295 -8.002 -24.038 1.00 89.25 106 GLY A N 1
ATOM 832 C CA . GLY A 1 106 ? 22.881 -8.324 -23.857 1.00 89.25 106 GLY A CA 1
ATOM 833 C C . GLY A 1 106 ? 22.081 -8.496 -25.148 1.00 89.25 106 GLY A C 1
ATOM 834 O O . GLY A 1 106 ? 22.569 -8.325 -26.265 1.00 89.25 106 GLY A O 1
ATOM 835 N N . THR A 1 107 ? 20.800 -8.835 -25.003 1.00 93.88 107 THR A N 1
ATOM 836 C CA . THR A 1 107 ? 19.870 -8.922 -26.138 1.00 93.88 107 THR A CA 1
ATOM 837 C C . THR A 1 107 ? 19.219 -7.570 -26.408 1.00 93.88 107 THR A C 1
ATOM 839 O O . THR A 1 107 ? 18.623 -6.973 -25.505 1.00 93.88 107 THR A O 1
ATOM 842 N N . HIS A 1 108 ? 19.283 -7.118 -27.661 1.00 96.94 108 HIS A N 1
ATOM 843 C CA . HIS A 1 108 ? 18.760 -5.823 -28.093 1.00 96.94 108 HIS A CA 1
ATOM 844 C C . HIS A 1 108 ? 17.696 -5.975 -29.174 1.00 96.94 108 HIS A C 1
ATOM 846 O O . HIS A 1 108 ? 17.664 -6.971 -29.893 1.00 96.94 108 HIS A O 1
ATOM 852 N N . VAL A 1 109 ? 16.818 -4.978 -29.252 1.00 97.94 109 VAL A N 1
ATOM 853 C CA . VAL A 1 109 ? 15.960 -4.762 -30.422 1.00 97.94 109 VAL A CA 1
ATOM 854 C C . VAL A 1 109 ? 16.816 -4.394 -31.637 1.00 97.94 109 VAL A C 1
ATOM 856 O O . VAL A 1 109 ? 17.943 -3.941 -31.467 1.00 97.94 109 VAL A O 1
ATOM 859 N N . THR A 1 110 ? 16.289 -4.564 -32.848 1.00 97.94 110 THR A N 1
ATOM 860 C CA . THR A 1 110 ? 16.962 -4.140 -34.094 1.00 97.94 110 THR A CA 1
ATOM 861 C C . THR A 1 110 ? 16.565 -2.728 -34.523 1.00 97.94 110 THR A C 1
ATOM 863 O O . THR A 1 110 ? 17.173 -2.136 -35.412 1.00 97.94 110 THR A O 1
ATOM 866 N N . ASN A 1 111 ? 15.523 -2.171 -33.905 1.00 98.50 111 ASN A N 1
ATOM 867 C CA . ASN A 1 111 ? 15.019 -0.837 -34.188 1.00 98.50 111 ASN A CA 1
ATOM 868 C C . ASN A 1 111 ? 14.310 -0.271 -32.952 1.00 98.50 111 ASN A C 1
ATOM 870 O O . ASN A 1 111 ? 13.580 -1.004 -32.277 1.00 98.50 111 ASN A O 1
ATOM 874 N N . LEU A 1 112 ? 14.475 1.024 -32.668 1.00 98.62 112 LEU A N 1
ATOM 875 C CA . LEU A 1 112 ? 13.850 1.652 -31.503 1.00 98.62 112 LEU A CA 1
ATOM 876 C C . LEU A 1 112 ? 12.317 1.585 -31.529 1.00 98.62 112 LEU A C 1
ATOM 878 O O . LEU A 1 112 ? 11.712 1.495 -30.465 1.00 98.62 112 LEU A O 1
ATOM 882 N N . SER A 1 113 ? 11.675 1.526 -32.699 1.00 98.56 113 SER A N 1
ATOM 883 C CA . SER A 1 113 ? 10.213 1.362 -32.798 1.00 98.56 113 SER A CA 1
ATOM 884 C C . SER A 1 113 ? 9.698 0.093 -32.102 1.00 98.56 113 SER A C 1
ATOM 886 O O . SER A 1 113 ? 8.583 0.079 -31.579 1.00 98.56 113 SER A O 1
ATOM 888 N N . GLN A 1 114 ? 10.524 -0.956 -31.988 1.00 98.62 114 GLN A N 1
ATOM 889 C CA . GLN A 1 114 ? 10.182 -2.188 -31.264 1.00 98.62 114 GLN A CA 1
ATOM 890 C C . GLN A 1 114 ? 10.066 -1.972 -29.745 1.00 98.62 114 GLN A C 1
ATOM 892 O O . GLN A 1 114 ? 9.495 -2.813 -29.045 1.00 98.62 114 GLN A O 1
ATOM 897 N N . LEU A 1 115 ? 10.579 -0.855 -29.217 1.00 98.56 115 LEU A N 1
ATOM 898 C CA . LEU A 1 115 ? 10.359 -0.443 -27.830 1.00 98.56 115 LEU A CA 1
ATOM 899 C C . LEU A 1 115 ? 8.930 0.034 -27.593 1.00 98.56 115 LEU A C 1
ATOM 901 O O . LEU A 1 115 ? 8.469 -0.069 -26.461 1.00 98.56 115 LEU A O 1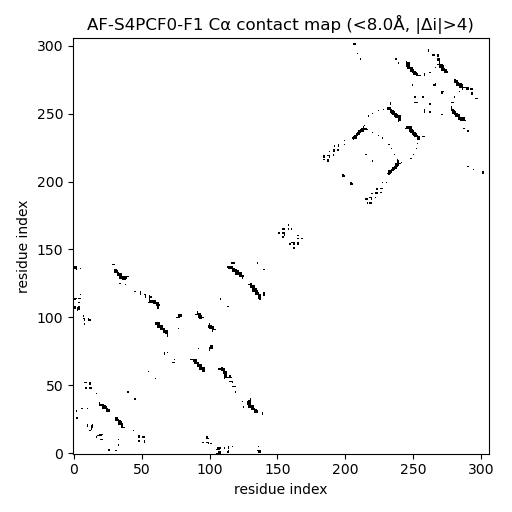
ATOM 905 N N . GLN A 1 116 ? 8.231 0.492 -28.639 1.00 98.44 116 GLN A N 1
ATOM 906 C CA . GLN A 1 116 ? 6.890 1.091 -28.628 1.00 98.44 116 GLN A CA 1
ATOM 907 C C . GLN A 1 116 ? 6.811 2.391 -27.819 1.00 98.44 116 GLN A C 1
ATOM 909 O O . GLN A 1 116 ? 6.489 3.442 -28.361 1.00 98.44 116 GLN A O 1
ATOM 914 N N . THR A 1 117 ? 7.112 2.328 -26.525 1.00 98.31 117 THR A N 1
ATOM 915 C CA . THR A 1 117 ? 7.134 3.473 -25.620 1.00 98.31 117 THR A CA 1
ATOM 916 C C . THR A 1 117 ? 8.036 3.208 -24.419 1.00 98.31 117 THR A C 1
ATOM 918 O O . THR A 1 117 ? 8.196 2.062 -23.991 1.00 98.31 117 THR A O 1
ATOM 921 N N . ILE A 1 118 ? 8.603 4.274 -23.862 1.00 98.44 118 ILE A N 1
ATOM 922 C CA . ILE A 1 118 ? 9.243 4.288 -22.546 1.00 98.44 118 ILE A CA 1
ATOM 923 C C . ILE A 1 118 ? 8.409 5.168 -21.619 1.00 98.44 118 ILE A C 1
ATOM 925 O O . ILE A 1 118 ? 8.016 6.269 -21.998 1.00 98.44 118 ILE A O 1
ATOM 929 N N . LYS A 1 119 ? 8.163 4.696 -20.397 1.00 98.12 119 LYS A N 1
ATOM 930 C CA . LYS A 1 119 ? 7.493 5.456 -19.342 1.00 98.12 119 LYS A CA 1
ATOM 931 C C . LYS A 1 119 ? 8.383 5.527 -18.112 1.00 98.12 119 LYS A C 1
ATOM 933 O O . LYS A 1 119 ? 8.772 4.485 -17.588 1.00 98.12 119 LYS A O 1
ATOM 938 N N . LEU A 1 120 ? 8.654 6.733 -17.630 1.00 97.38 120 LEU A N 1
ATOM 939 C CA . LEU A 1 120 ? 9.313 6.985 -16.355 1.00 97.38 120 LEU A CA 1
ATOM 940 C C . LEU A 1 120 ? 8.235 7.022 -15.267 1.00 97.38 120 LEU A C 1
ATOM 942 O O . LEU A 1 120 ? 7.267 7.779 -15.359 1.00 97.38 120 LEU A O 1
ATOM 946 N N . ILE A 1 121 ? 8.355 6.138 -14.278 1.00 95.12 121 ILE A N 1
ATOM 947 C CA . ILE A 1 121 ? 7.277 5.855 -13.313 1.00 95.12 121 ILE A CA 1
ATOM 948 C C . ILE A 1 121 ? 7.558 6.387 -11.909 1.00 95.12 121 ILE A C 1
ATOM 950 O O . ILE A 1 121 ? 6.663 6.389 -11.069 1.00 95.12 121 ILE A O 1
ATOM 954 N N . GLY A 1 122 ? 8.776 6.851 -11.643 1.00 93.50 122 GLY A N 1
ATOM 955 C CA . GLY A 1 122 ? 9.100 7.454 -10.361 1.00 93.50 122 GLY A CA 1
ATOM 956 C C . GLY A 1 122 ? 10.588 7.584 -10.113 1.00 93.50 122 GLY A C 1
ATOM 957 O O . GLY A 1 122 ? 11.422 7.072 -10.861 1.00 93.50 122 GLY A O 1
ATOM 958 N N . VAL A 1 123 ? 10.891 8.272 -9.022 1.00 93.94 123 VAL A N 1
ATOM 959 C CA . VAL A 1 123 ? 12.241 8.474 -8.520 1.00 93.94 123 VAL A CA 1
ATOM 960 C C . VAL A 1 123 ? 12.281 8.032 -7.068 1.00 93.94 123 VAL A C 1
ATOM 962 O O . VAL A 1 123 ? 11.378 8.355 -6.299 1.00 93.94 123 VAL A O 1
ATOM 965 N N . GLU A 1 124 ? 13.328 7.311 -6.691 1.00 93.62 124 GLU A N 1
ATOM 966 C CA . GLU A 1 124 ? 13.589 6.947 -5.301 1.00 93.62 124 GLU A CA 1
ATOM 967 C C . GLU A 1 124 ? 15.069 7.173 -4.942 1.00 93.62 124 GLU A C 1
ATOM 969 O O . GLU A 1 124 ? 15.928 7.161 -5.832 1.00 93.62 124 GLU A O 1
ATOM 974 N N . PRO A 1 125 ? 15.397 7.388 -3.655 1.00 94.38 125 PRO A N 1
ATOM 975 C CA . PRO A 1 125 ? 16.785 7.500 -3.221 1.00 94.38 125 PRO A CA 1
ATOM 976 C C . PRO A 1 125 ? 17.589 6.233 -3.547 1.00 94.38 125 PRO A C 1
ATOM 978 O O . PRO A 1 125 ? 17.208 5.124 -3.172 1.00 94.38 125 PRO A O 1
ATOM 981 N N . GLY A 1 126 ? 18.718 6.413 -4.229 1.00 91.19 126 GLY A N 1
ATOM 982 C CA . GLY A 1 126 ? 19.722 5.383 -4.486 1.00 91.19 126 GLY A CA 1
ATOM 983 C C . GLY A 1 126 ? 20.772 5.306 -3.372 1.00 91.19 126 GLY A C 1
ATOM 984 O O . GLY A 1 126 ? 20.667 5.944 -2.319 1.00 91.19 126 GLY A O 1
ATOM 985 N N . LYS A 1 127 ? 21.831 4.517 -3.583 1.00 89.69 127 LYS A N 1
ATOM 986 C CA . LYS A 1 127 ? 22.894 4.357 -2.575 1.00 89.69 127 LYS A CA 1
ATOM 987 C C . LYS A 1 127 ? 23.861 5.540 -2.610 1.00 89.69 127 LYS A C 1
ATOM 989 O O . LYS A 1 127 ? 24.169 6.060 -3.670 1.00 89.69 127 LYS A O 1
ATOM 994 N N . LYS A 1 128 ? 24.425 5.910 -1.452 1.00 91.19 128 LYS A N 1
ATOM 995 C CA . LYS A 1 128 ? 25.520 6.902 -1.345 1.00 91.19 128 LYS A CA 1
ATOM 996 C C . LYS A 1 128 ? 25.202 8.262 -2.001 1.00 91.19 128 LYS A C 1
ATOM 998 O O . LYS A 1 128 ? 26.055 8.828 -2.671 1.00 91.19 128 LYS A O 1
ATOM 1003 N N . GLY A 1 129 ? 23.987 8.782 -1.806 1.00 88.38 129 GLY A N 1
ATOM 1004 C CA . GLY A 1 129 ? 23.593 10.089 -2.352 1.00 88.38 129 GLY A CA 1
ATOM 1005 C C . GLY A 1 129 ? 23.269 10.074 -3.848 1.00 88.38 129 GLY A C 1
ATOM 1006 O O . GLY A 1 129 ? 23.366 11.106 -4.499 1.00 88.38 129 GLY A O 1
ATOM 1007 N N . LYS A 1 130 ? 22.898 8.912 -4.389 1.00 94.56 130 LYS A N 1
ATOM 1008 C CA . LYS A 1 130 ? 22.467 8.747 -5.780 1.00 94.56 130 LYS A CA 1
ATOM 1009 C C . LYS A 1 130 ? 20.953 8.686 -5.903 1.00 94.56 130 LYS A C 1
ATOM 1011 O O . LYS A 1 130 ? 20.243 8.632 -4.899 1.00 94.56 130 LYS A O 1
ATOM 1016 N N . THR A 1 131 ? 20.467 8.631 -7.137 1.00 95.44 131 THR A N 1
ATOM 1017 C CA . THR A 1 131 ? 19.037 8.624 -7.444 1.00 95.44 131 THR A CA 1
ATOM 1018 C C . THR A 1 131 ? 18.688 7.470 -8.376 1.00 95.44 131 THR A C 1
ATOM 1020 O O . THR A 1 131 ? 19.277 7.348 -9.445 1.00 95.44 131 THR A O 1
ATOM 1023 N N . ASN A 1 132 ? 17.698 6.656 -8.015 1.00 96.25 132 ASN A N 1
ATOM 1024 C CA . ASN A 1 132 ? 17.150 5.626 -8.893 1.00 96.25 132 ASN A CA 1
ATOM 1025 C C . ASN A 1 132 ? 15.966 6.195 -9.678 1.00 96.25 132 ASN A C 1
ATOM 1027 O O . ASN A 1 132 ? 14.944 6.560 -9.094 1.00 96.25 132 ASN A O 1
ATOM 1031 N N . LEU A 1 133 ? 16.085 6.233 -11.002 1.00 96.88 133 LEU A N 1
ATOM 1032 C CA . LEU A 1 133 ? 14.997 6.578 -11.910 1.00 96.88 133 LEU A CA 1
ATOM 1033 C C . LEU A 1 133 ? 14.345 5.295 -12.429 1.00 96.88 133 LEU A C 1
ATOM 1035 O O . LEU A 1 133 ? 14.960 4.535 -13.182 1.00 96.88 133 LEU A O 1
ATOM 1039 N N . LYS A 1 134 ? 13.096 5.057 -12.025 1.00 97.50 134 LYS A N 1
ATOM 1040 C CA . LYS A 1 134 ? 12.320 3.879 -12.419 1.00 97.50 134 LYS A CA 1
ATOM 1041 C C . LYS A 1 134 ? 11.666 4.078 -13.775 1.00 97.50 134 LYS A C 1
ATOM 1043 O O . LYS A 1 134 ? 11.051 5.115 -14.033 1.00 97.50 134 LYS A O 1
ATOM 1048 N N . PHE A 1 135 ? 11.720 3.048 -14.609 1.00 98.31 135 PHE A N 1
ATOM 1049 C CA . PHE A 1 135 ? 11.158 3.072 -15.950 1.00 98.31 135 PHE A CA 1
ATOM 1050 C C . PHE A 1 135 ? 10.553 1.728 -16.365 1.00 98.31 135 PHE A C 1
ATOM 1052 O O . PHE A 1 135 ? 10.895 0.660 -15.850 1.00 98.31 135 PHE A O 1
ATOM 1059 N N . LEU A 1 136 ? 9.652 1.804 -17.342 1.00 98.56 136 LEU A N 1
ATOM 1060 C CA . LEU A 1 136 ? 9.026 0.685 -18.035 1.00 98.56 136 LEU A CA 1
ATOM 1061 C C . LEU A 1 136 ? 9.153 0.893 -19.543 1.00 98.56 136 LEU A C 1
ATOM 1063 O O . LEU A 1 136 ? 9.024 2.015 -20.027 1.00 98.56 136 LEU A O 1
ATOM 1067 N N . VAL A 1 137 ? 9.331 -0.195 -20.292 1.00 98.56 137 VAL A N 1
ATOM 1068 C CA . VAL A 1 137 ? 9.401 -0.152 -21.763 1.00 98.56 137 VAL A CA 1
ATOM 1069 C C . VAL A 1 137 ? 8.403 -1.121 -22.401 1.00 98.56 137 VAL A C 1
ATOM 1071 O O . VAL A 1 137 ? 8.198 -2.230 -21.898 1.00 98.56 137 VAL A O 1
ATOM 1074 N N . GLY A 1 138 ? 7.788 -0.724 -23.513 1.00 98.12 138 GLY A N 1
ATOM 1075 C CA . GLY A 1 138 ? 6.983 -1.576 -24.391 1.00 98.12 138 GLY A CA 1
ATOM 1076 C C . GLY A 1 138 ? 5.889 -2.366 -23.684 1.00 98.12 138 GLY A C 1
ATOM 1077 O O . GLY A 1 138 ? 4.998 -1.800 -23.047 1.00 98.12 138 GLY A O 1
ATOM 1078 N N . ASN A 1 139 ? 5.968 -3.698 -23.753 1.00 97.00 139 ASN A N 1
ATOM 1079 C CA . ASN A 1 139 ? 4.929 -4.581 -23.217 1.00 97.00 139 ASN A CA 1
ATOM 1080 C C . ASN A 1 139 ? 4.713 -4.426 -21.702 1.00 97.00 139 ASN A C 1
ATOM 1082 O O . ASN A 1 139 ? 3.623 -4.710 -21.206 1.00 97.00 139 ASN A O 1
ATOM 1086 N N . ARG A 1 140 ? 5.715 -3.946 -20.951 1.00 97.56 140 ARG A N 1
ATOM 1087 C CA . ARG A 1 140 ? 5.528 -3.644 -19.524 1.00 97.56 140 ARG A CA 1
ATOM 1088 C C . ARG A 1 140 ? 4.673 -2.399 -19.303 1.00 97.56 140 ARG A C 1
ATOM 1090 O O . ARG A 1 140 ? 3.871 -2.386 -18.376 1.00 97.56 140 ARG A O 1
ATOM 1097 N N . VAL A 1 141 ? 4.779 -1.392 -20.172 1.00 98.06 141 VAL A N 1
ATOM 1098 C CA . VAL A 1 141 ? 3.929 -0.192 -20.110 1.00 98.06 141 VAL A CA 1
ATOM 1099 C C . VAL A 1 141 ? 2.475 -0.573 -20.374 1.00 98.06 141 VAL A C 1
ATOM 1101 O O . VAL A 1 141 ? 1.591 -0.243 -19.586 1.00 98.06 141 VAL A O 1
ATOM 1104 N N . THR A 1 142 ? 2.224 -1.344 -21.435 1.00 96.81 142 THR A N 1
ATOM 1105 C CA . THR A 1 142 ? 0.863 -1.789 -21.777 1.00 96.81 142 THR A CA 1
ATOM 1106 C C . THR A 1 142 ? 0.287 -2.754 -20.738 1.00 96.81 142 THR A C 1
ATOM 1108 O O . THR A 1 142 ? -0.896 -2.667 -20.408 1.00 96.81 142 THR A O 1
ATOM 1111 N N . GLY A 1 143 ? 1.113 -3.636 -20.165 1.00 97.19 143 GLY A N 1
ATOM 1112 C CA . GLY A 1 143 ? 0.733 -4.501 -19.047 1.00 97.19 143 GLY A CA 1
ATOM 1113 C C . GLY A 1 143 ? 0.330 -3.711 -17.800 1.00 97.19 143 GLY A C 1
ATOM 1114 O O . GLY A 1 143 ? -0.721 -3.980 -17.217 1.00 97.19 143 GLY A O 1
ATOM 1115 N N . THR A 1 144 ? 1.109 -2.691 -17.430 1.00 97.12 144 THR A N 1
ATOM 1116 C CA . THR A 1 144 ? 0.775 -1.788 -16.321 1.00 97.12 144 THR A CA 1
ATOM 1117 C C . THR A 1 144 ? -0.516 -1.018 -16.586 1.00 97.12 144 THR A C 1
ATOM 1119 O O . THR A 1 144 ? -1.406 -1.052 -15.739 1.00 97.12 144 THR A O 1
ATOM 1122 N N . LEU A 1 145 ? -0.682 -0.420 -17.770 1.00 97.06 145 LEU A N 1
ATOM 1123 C CA . LEU A 1 145 ? -1.915 0.286 -18.137 1.00 97.06 145 LEU A CA 1
ATOM 1124 C C . LEU A 1 145 ? -3.144 -0.632 -18.058 1.00 97.06 145 LEU A C 1
ATOM 1126 O O . LEU A 1 145 ? -4.182 -0.238 -17.533 1.00 97.06 145 LEU A O 1
ATOM 1130 N N . ARG A 1 146 ? -3.024 -1.881 -18.526 1.00 97.69 146 ARG A N 1
ATOM 1131 C CA . ARG A 1 146 ? -4.106 -2.872 -18.441 1.00 97.69 146 ARG A CA 1
ATOM 1132 C C . ARG A 1 146 ? -4.511 -3.147 -16.993 1.00 97.69 146 ARG A C 1
ATOM 1134 O O . ARG A 1 146 ? -5.705 -3.193 -16.708 1.00 97.69 146 ARG A O 1
ATOM 1141 N N . ARG A 1 147 ? -3.539 -3.318 -16.087 1.00 97.12 147 ARG A N 1
ATOM 1142 C CA . ARG A 1 147 ? -3.807 -3.516 -14.651 1.00 97.12 147 ARG A CA 1
ATOM 1143 C C . ARG A 1 147 ? -4.490 -2.299 -14.036 1.00 97.12 147 ARG A C 1
ATOM 1145 O O . ARG A 1 147 ? -5.491 -2.469 -13.348 1.00 97.12 147 ARG A O 1
ATOM 1152 N N . MET A 1 148 ? -3.998 -1.095 -14.330 1.00 96.75 148 MET A N 1
ATOM 1153 C CA . MET A 1 148 ? -4.592 0.153 -13.837 1.00 96.75 148 MET A CA 1
ATOM 1154 C C . MET A 1 148 ? -6.043 0.304 -14.310 1.00 96.75 148 MET A C 1
ATOM 1156 O O . MET A 1 148 ? -6.928 0.553 -13.499 1.00 96.75 148 MET A O 1
ATOM 1160 N N . LEU A 1 149 ? -6.320 0.044 -15.591 1.00 96.94 149 LEU A N 1
ATOM 1161 C CA . LEU A 1 149 ? -7.678 0.103 -16.136 1.00 96.94 149 LEU A CA 1
ATOM 1162 C C . LEU A 1 149 ? -8.605 -0.961 -15.523 1.00 96.94 149 LEU A C 1
ATOM 1164 O O . LEU A 1 149 ? -9.792 -0.717 -15.317 1.00 96.94 149 LEU A O 1
ATOM 1168 N N . GLN A 1 150 ? -8.091 -2.158 -15.225 1.00 97.56 150 GLN A N 1
ATOM 1169 C CA . GLN A 1 150 ? -8.871 -3.194 -14.543 1.00 97.56 150 GLN A CA 1
ATOM 1170 C C . GLN A 1 150 ? -9.225 -2.782 -13.108 1.00 97.56 150 GLN A C 1
ATOM 1172 O O . GLN A 1 150 ? -10.364 -2.978 -12.684 1.00 97.56 150 GLN A O 1
ATOM 1177 N N . GLN A 1 151 ? -8.274 -2.194 -12.380 1.00 97.25 151 GLN A N 1
ATOM 1178 C CA . GLN A 1 151 ? -8.502 -1.657 -11.037 1.00 97.25 151 GLN A CA 1
ATOM 1179 C C . GLN A 1 151 ? -9.519 -0.511 -11.060 1.00 97.25 151 GLN A C 1
ATOM 1181 O O . GLN A 1 151 ? -10.457 -0.512 -10.268 1.00 97.25 151 GLN A O 1
ATOM 1186 N N . GLU A 1 152 ? -9.399 0.413 -12.012 1.00 95.94 152 GLU A N 1
ATOM 1187 C CA . GLU A 1 152 ? -10.345 1.515 -12.191 1.00 95.94 152 GLU A CA 1
ATOM 1188 C C . GLU A 1 152 ? -11.765 1.003 -12.475 1.00 95.94 152 GLU A C 1
ATOM 1190 O O . GLU A 1 152 ? -12.720 1.440 -11.837 1.00 95.94 152 GLU A O 1
ATOM 1195 N N . LYS A 1 153 ? -11.923 -0.006 -13.344 1.00 96.44 153 LYS A N 1
ATOM 1196 C CA . LYS A 1 153 ? -13.224 -0.659 -13.584 1.00 96.44 153 LYS A CA 1
ATOM 1197 C C . LYS A 1 153 ? -13.804 -1.307 -12.327 1.00 96.44 153 LYS A C 1
ATOM 1199 O O . LYS A 1 153 ? -15.011 -1.227 -12.103 1.00 96.44 153 LYS A O 1
ATOM 1204 N N . ALA A 1 154 ? -12.966 -1.937 -11.504 1.00 97.25 154 ALA A N 1
ATOM 1205 C CA . ALA A 1 154 ? -13.406 -2.491 -10.227 1.00 97.25 154 ALA A CA 1
ATOM 1206 C C . ALA A 1 154 ? -13.897 -1.383 -9.278 1.00 97.25 154 ALA A C 1
ATOM 1208 O O . ALA A 1 154 ? -14.939 -1.539 -8.642 1.00 97.25 154 ALA A O 1
ATOM 1209 N N . LEU A 1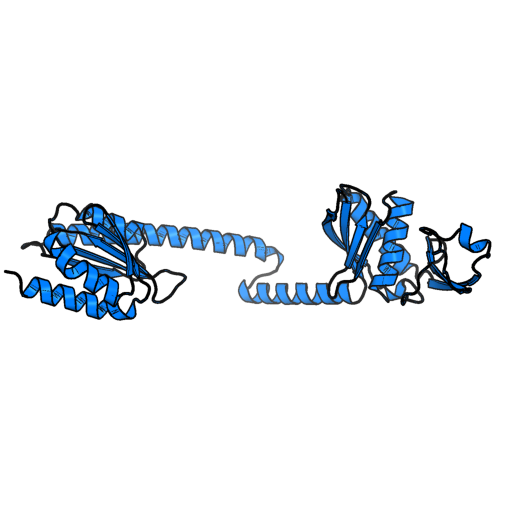 155 ? -13.210 -0.237 -9.238 1.00 96.81 155 LEU A N 1
ATOM 1210 C CA . LEU A 1 155 ? -13.643 0.924 -8.457 1.00 96.81 155 LEU A CA 1
ATOM 1211 C C . LEU A 1 155 ? -14.948 1.530 -8.984 1.00 96.81 155 LEU A C 1
ATOM 1213 O O . LEU A 1 155 ? -15.822 1.841 -8.179 1.00 96.81 155 LEU A O 1
ATOM 1217 N N . VAL A 1 156 ? -15.137 1.621 -10.306 1.00 97.12 156 VAL A N 1
ATOM 1218 C CA . VAL A 1 156 ? -16.417 2.046 -10.904 1.00 97.12 156 VAL A CA 1
ATOM 1219 C C . VAL A 1 156 ? -17.559 1.145 -10.430 1.00 97.12 156 VAL A C 1
ATOM 1221 O O . VAL A 1 156 ? -18.621 1.649 -10.072 1.00 97.12 156 VAL A O 1
ATOM 1224 N N . ALA A 1 157 ? -17.350 -0.173 -10.370 1.00 96.69 157 ALA A N 1
ATOM 1225 C CA . ALA A 1 157 ? -18.365 -1.110 -9.891 1.00 96.69 157 ALA A CA 1
ATOM 1226 C C . ALA A 1 157 ? -18.662 -0.956 -8.385 1.00 96.69 157 ALA A C 1
ATOM 1228 O O . ALA A 1 157 ? -19.825 -1.009 -7.983 1.00 96.69 157 ALA A O 1
ATOM 1229 N N . LEU A 1 158 ? -17.631 -0.741 -7.558 1.00 97.12 158 LEU A N 1
ATOM 1230 C CA . LEU A 1 158 ? -17.771 -0.567 -6.105 1.00 97.12 158 LEU A CA 1
ATOM 1231 C C . LEU A 1 158 ? -18.435 0.763 -5.736 1.00 97.12 158 LEU A C 1
ATOM 1233 O O . LEU A 1 158 ? -19.337 0.800 -4.901 1.00 97.12 158 LEU A O 1
ATOM 1237 N N . LEU A 1 159 ? -17.988 1.852 -6.360 1.00 96.44 159 LEU A N 1
ATOM 1238 C CA . LEU A 1 159 ? -18.437 3.213 -6.068 1.00 96.44 159 LEU A CA 1
ATOM 1239 C C . LEU A 1 159 ? -19.672 3.614 -6.880 1.00 96.44 159 LEU A C 1
ATOM 1241 O O . LEU A 1 159 ? -20.308 4.616 -6.556 1.00 96.44 159 LEU A O 1
ATOM 1245 N N . LYS A 1 160 ? -20.027 2.827 -7.906 1.00 95.94 160 LYS A N 1
ATOM 1246 C CA . LYS A 1 160 ? -21.155 3.058 -8.822 1.00 95.94 160 LYS A CA 1
ATOM 1247 C C . LYS A 1 160 ? -21.112 4.458 -9.440 1.00 95.94 160 LYS A C 1
ATOM 1249 O O . LYS A 1 160 ? -22.111 5.178 -9.449 1.00 95.94 160 LYS A O 1
ATOM 1254 N N . ASN A 1 161 ? -19.929 4.864 -9.895 1.00 95.88 161 ASN A N 1
ATOM 1255 C CA . ASN A 1 161 ? -19.689 6.213 -10.397 1.00 95.88 161 ASN A CA 1
ATOM 1256 C C . ASN A 1 161 ? -18.469 6.289 -11.322 1.00 95.88 161 ASN A C 1
ATOM 1258 O O . ASN A 1 161 ? -17.623 5.387 -11.312 1.00 95.88 161 ASN A O 1
ATOM 1262 N N . GLU A 1 162 ? -18.370 7.366 -12.100 1.00 94.50 162 GLU A N 1
ATOM 1263 C CA . GLU A 1 162 ? -17.247 7.604 -13.002 1.00 94.50 162 GLU A CA 1
ATOM 1264 C C . GLU A 1 162 ? -15.910 7.833 -12.261 1.00 94.50 162 GLU A C 1
ATOM 1266 O O . GLU A 1 162 ? -15.905 8.319 -11.125 1.00 94.50 162 GLU A O 1
ATOM 1271 N N . PRO A 1 163 ? -14.757 7.525 -12.891 1.00 95.62 163 PRO A N 1
ATOM 1272 C CA . PRO A 1 163 ? -13.446 7.641 -12.245 1.00 95.62 163 PRO A CA 1
ATOM 1273 C C . PRO A 1 163 ? -13.103 9.022 -11.686 1.00 95.62 163 PRO A C 1
ATOM 1275 O O . PRO A 1 163 ? -12.506 9.124 -10.616 1.00 95.62 163 PRO A O 1
ATOM 1278 N N . SER A 1 164 ? -13.543 10.096 -12.348 1.00 96.31 164 SER A N 1
ATOM 1279 C CA . SER A 1 164 ? -13.302 11.475 -11.898 1.00 96.31 164 SER A CA 1
ATOM 1280 C C . SER A 1 164 ? -13.938 11.797 -10.540 1.00 96.31 164 SER A C 1
ATOM 1282 O O . SER A 1 164 ? -13.566 12.784 -9.908 1.00 96.31 164 SER A O 1
ATOM 1284 N N . LYS A 1 165 ? -14.877 10.969 -10.068 1.00 96.00 165 LYS A N 1
ATOM 1285 C CA . LYS A 1 165 ? -15.550 11.108 -8.773 1.00 96.00 165 LYS A CA 1
ATOM 1286 C C . LYS A 1 165 ? -15.015 10.181 -7.693 1.00 96.00 165 LYS A C 1
ATOM 1288 O O . LYS A 1 165 ? -15.423 10.304 -6.537 1.00 96.00 165 LYS A O 1
ATOM 1293 N N . HIS A 1 166 ? -14.111 9.260 -8.026 1.00 95.88 166 HIS A N 1
ATOM 1294 C CA . HIS A 1 166 ? -13.658 8.240 -7.079 1.00 95.88 166 HIS A CA 1
ATOM 1295 C C . HIS A 1 166 ? -13.002 8.850 -5.840 1.00 95.88 166 HIS A C 1
ATOM 1297 O O . HIS A 1 166 ? -13.343 8.451 -4.728 1.00 95.88 166 HIS A O 1
ATOM 1303 N N . GLU A 1 167 ? -12.142 9.857 -6.002 1.00 96.38 167 GLU A N 1
ATOM 1304 C CA . GLU A 1 167 ? -11.492 10.541 -4.874 1.00 96.38 167 GLU A CA 1
ATOM 1305 C C . GLU A 1 167 ? -12.515 11.188 -3.921 1.00 96.38 167 GLU A C 1
ATOM 1307 O O . GLU A 1 167 ? -12.480 10.967 -2.707 1.00 96.38 167 GLU A O 1
ATOM 1312 N N . GLU A 1 168 ? -13.476 11.934 -4.476 1.00 97.06 168 GLU A N 1
ATOM 1313 C CA . GLU A 1 168 ? -14.545 12.601 -3.724 1.00 97.06 168 GLU A CA 1
ATOM 1314 C C . GLU A 1 168 ? -15.384 11.585 -2.931 1.00 97.06 168 GLU A C 1
ATOM 1316 O O . GLU A 1 168 ? -15.639 11.763 -1.735 1.00 97.06 168 GLU A O 1
ATOM 1321 N N . LEU A 1 169 ? -15.785 10.489 -3.581 1.00 97.12 169 LEU A N 1
ATOM 1322 C CA . LEU A 1 169 ? -16.614 9.444 -2.982 1.00 97.12 169 LEU A CA 1
ATOM 1323 C C . LEU A 1 169 ? -15.875 8.681 -1.882 1.00 97.12 169 LEU A C 1
ATOM 1325 O O . LEU A 1 169 ? -16.457 8.439 -0.822 1.00 97.12 169 LEU A O 1
ATOM 1329 N N . VAL A 1 170 ? -14.595 8.354 -2.081 1.00 97.25 170 VAL A N 1
ATOM 1330 C CA . VAL A 1 170 ? -13.762 7.720 -1.048 1.00 97.25 170 VAL A CA 1
ATOM 1331 C C . VAL A 1 170 ? -13.598 8.654 0.154 1.00 97.25 170 VAL A C 1
ATOM 1333 O O . VAL A 1 170 ? -13.801 8.225 1.292 1.00 97.25 170 VAL A O 1
ATOM 1336 N N . SER A 1 171 ? -13.332 9.944 -0.074 1.00 97.31 171 SER A N 1
ATOM 1337 C CA . SER A 1 171 ? -13.256 10.942 1.002 1.00 97.31 171 SER A CA 1
ATOM 1338 C C . SER A 1 171 ? -14.577 11.052 1.773 1.00 97.31 171 SER A C 1
ATOM 1340 O O . SER A 1 171 ? -14.597 11.083 3.008 1.00 97.31 171 SER A O 1
ATOM 1342 N N . LYS A 1 172 ? -15.712 11.051 1.063 1.00 97.00 172 LYS A N 1
ATOM 1343 C CA . LYS A 1 172 ? -17.050 11.064 1.666 1.00 97.00 172 LYS A CA 1
ATOM 1344 C C . LYS A 1 172 ? -17.317 9.806 2.493 1.00 97.00 172 LYS A C 1
ATOM 1346 O O . LYS A 1 172 ? -17.825 9.927 3.606 1.00 97.00 172 LYS A O 1
ATOM 1351 N N . LEU A 1 173 ? -16.942 8.620 2.008 1.00 97.25 173 LEU A N 1
ATOM 1352 C CA . LEU A 1 173 ? -17.057 7.364 2.759 1.00 97.25 173 LEU A CA 1
ATOM 1353 C C . LEU A 1 173 ? -16.241 7.404 4.058 1.00 97.25 173 LEU A C 1
ATOM 1355 O O . LEU A 1 173 ? -16.771 7.063 5.115 1.00 97.25 173 LEU A O 1
ATOM 1359 N N . GLN A 1 174 ? -14.999 7.894 4.014 1.00 97.31 174 GLN A N 1
ATOM 1360 C CA . GLN A 1 174 ? -14.157 8.047 5.207 1.00 97.31 174 GLN A CA 1
ATOM 1361 C C . GLN A 1 174 ? -14.769 9.020 6.227 1.00 97.31 174 GLN A C 1
ATOM 1363 O O . GLN A 1 174 ? -14.824 8.723 7.424 1.00 97.31 174 GLN A O 1
ATOM 1368 N N . LYS A 1 175 ? -15.279 10.170 5.764 1.00 97.94 175 LYS A N 1
ATOM 1369 C CA . LYS A 1 175 ? -15.976 11.145 6.621 1.00 97.94 175 LYS A CA 1
ATOM 1370 C C . LYS A 1 175 ? -17.239 10.549 7.240 1.00 97.94 175 LYS A C 1
ATOM 1372 O O . LYS A 1 175 ? -17.461 10.714 8.438 1.00 97.94 175 LYS A O 1
ATOM 1377 N N . ASN A 1 176 ? -18.035 9.827 6.455 1.00 97.56 176 ASN A N 1
ATOM 1378 C CA . ASN A 1 176 ? -19.250 9.172 6.932 1.00 97.56 176 ASN A CA 1
ATOM 1379 C C . ASN A 1 176 ? -18.940 8.107 7.988 1.00 97.56 176 ASN A C 1
ATOM 1381 O O . ASN A 1 176 ? -19.609 8.082 9.017 1.00 97.56 176 ASN A O 1
ATOM 1385 N N . LEU A 1 177 ? -17.903 7.287 7.784 1.00 96.44 177 LEU A N 1
ATOM 1386 C CA . LEU A 1 177 ? -17.462 6.290 8.762 1.00 96.44 177 LEU A CA 1
ATOM 1387 C C . LEU A 1 177 ? -17.035 6.947 10.082 1.00 96.44 177 LEU A C 1
ATOM 1389 O O . LEU A 1 177 ? -17.447 6.513 11.156 1.00 96.44 177 LEU A O 1
ATOM 1393 N N . LYS A 1 178 ? -16.270 8.045 10.014 1.00 96.19 178 LYS A N 1
ATOM 1394 C CA . LYS A 1 178 ? -15.869 8.812 11.203 1.00 96.19 178 LYS A CA 1
ATOM 1395 C C . LYS A 1 178 ? -17.080 9.369 11.958 1.00 96.19 178 LYS A C 1
ATOM 1397 O O . LYS A 1 178 ? -17.135 9.271 13.183 1.00 96.19 178 LYS A O 1
ATOM 1402 N N . THR A 1 179 ? -18.048 9.938 11.242 1.00 97.75 179 THR A N 1
ATOM 1403 C CA . THR A 1 179 ? -19.288 10.458 11.836 1.00 97.75 179 THR A CA 1
ATOM 1404 C C . THR A 1 179 ? -20.126 9.341 12.453 1.00 97.75 179 THR A C 1
ATOM 1406 O O . THR A 1 179 ? -20.583 9.489 13.582 1.00 97.75 179 THR A O 1
ATOM 1409 N N . ALA A 1 180 ? -20.280 8.206 11.767 1.00 95.94 180 ALA A N 1
ATOM 1410 C CA . ALA A 1 180 ? -21.009 7.051 12.281 1.00 95.94 180 ALA A CA 1
ATOM 1411 C C . ALA A 1 180 ? -20.379 6.512 13.575 1.00 95.94 180 ALA A C 1
ATOM 1413 O O . ALA A 1 180 ? -21.095 6.304 14.550 1.00 95.94 180 ALA A O 1
ATOM 1414 N N . ASN A 1 181 ? -19.049 6.389 13.630 1.00 91.50 181 ASN A N 1
ATOM 1415 C CA . ASN A 1 181 ? -18.339 5.961 14.838 1.00 91.50 181 ASN A CA 1
ATOM 1416 C C . ASN A 1 181 ? -18.514 6.950 15.998 1.00 91.50 181 ASN A C 1
ATOM 1418 O O . ASN A 1 181 ? -18.739 6.533 17.132 1.00 91.50 181 ASN A O 1
ATOM 1422 N N . LYS A 1 182 ? -18.472 8.262 15.725 1.00 94.44 182 LYS A N 1
ATOM 1423 C CA . LYS A 1 182 ? -18.739 9.291 16.742 1.00 94.44 182 LYS A CA 1
ATOM 1424 C C . LYS A 1 182 ? -20.175 9.202 17.268 1.00 94.44 182 LYS A C 1
ATOM 1426 O O .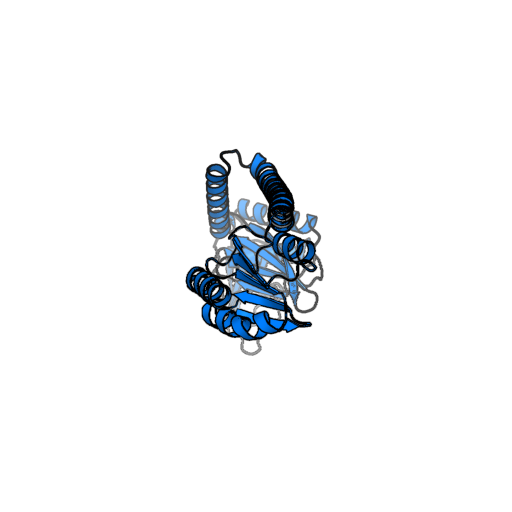 LYS A 1 182 ? -20.391 9.265 18.474 1.00 94.44 182 LYS A O 1
ATOM 1431 N N . ASN A 1 183 ? -21.148 9.034 16.376 1.00 96.06 183 ASN A N 1
ATOM 1432 C CA . ASN A 1 183 ? -22.551 8.888 16.758 1.00 96.06 183 ASN A CA 1
ATOM 1433 C C . ASN A 1 183 ? -22.774 7.612 17.579 1.00 96.06 183 ASN A C 1
ATOM 1435 O O . ASN A 1 183 ? -23.450 7.666 18.601 1.00 96.06 183 ASN A O 1
ATOM 1439 N N . LEU A 1 184 ? -22.160 6.490 17.186 1.00 93.38 184 LEU A N 1
ATOM 1440 C CA . LEU A 1 184 ? -22.204 5.241 17.947 1.00 93.38 184 LEU A CA 1
ATOM 1441 C C . LEU A 1 184 ? -21.632 5.433 19.355 1.00 93.38 184 LEU A C 1
ATOM 1443 O O . LEU A 1 184 ? -22.252 5.013 20.326 1.00 93.38 184 LEU A O 1
ATOM 1447 N N . GLN A 1 185 ? -20.489 6.111 19.481 1.00 93.31 185 GLN A N 1
ATOM 1448 C CA . GLN A 1 185 ? -19.896 6.421 20.780 1.00 93.31 185 GLN A CA 1
ATOM 1449 C C . GLN A 1 185 ? -20.835 7.265 21.656 1.00 93.31 185 GLN A C 1
ATOM 1451 O O . GLN A 1 185 ? -21.001 6.948 22.831 1.00 93.31 185 GLN A O 1
ATOM 1456 N N . ASN A 1 186 ? -21.473 8.298 21.099 1.00 96.75 186 ASN A N 1
ATOM 1457 C CA . ASN A 1 186 ? -22.427 9.129 21.840 1.00 96.75 186 ASN A CA 1
ATOM 1458 C C . ASN A 1 186 ? -23.625 8.308 22.338 1.00 96.75 186 ASN A C 1
ATOM 1460 O O . ASN A 1 186 ? -23.926 8.330 23.528 1.00 96.75 186 ASN A O 1
ATOM 1464 N N . VAL A 1 187 ? -24.246 7.518 21.456 1.00 97.38 187 VAL A N 1
ATOM 1465 C CA . VAL A 1 187 ? -25.386 6.652 21.806 1.00 97.38 187 VAL A CA 1
ATOM 1466 C C . VAL A 1 187 ? -24.995 5.614 22.859 1.00 97.38 187 VAL A C 1
ATOM 1468 O O . VAL A 1 187 ? -25.767 5.326 23.771 1.00 97.38 187 VAL A O 1
ATOM 1471 N N . LEU A 1 188 ? -23.786 5.052 22.773 1.00 96.50 188 LEU A N 1
ATOM 1472 C CA . LEU A 1 188 ? -23.278 4.143 23.795 1.00 96.50 188 LEU A CA 1
ATOM 1473 C C . LEU A 1 188 ? -23.125 4.856 25.143 1.00 96.50 188 LEU A C 1
ATOM 1475 O O . LEU A 1 188 ? -23.527 4.297 26.157 1.00 96.50 188 LEU A O 1
ATOM 1479 N N . LEU A 1 189 ? -22.594 6.078 25.181 1.00 97.38 189 LEU A N 1
ATOM 1480 C CA . LEU A 1 189 ? -22.469 6.835 26.430 1.00 97.38 189 LEU A CA 1
ATOM 1481 C C . LEU A 1 189 ? -23.834 7.191 27.043 1.00 97.38 189 LEU A C 1
ATOM 1483 O O . LEU A 1 189 ? -24.000 7.023 28.249 1.00 97.38 189 LEU A O 1
ATOM 1487 N N . GLU A 1 190 ? -24.822 7.578 26.234 1.00 97.81 190 GLU A N 1
ATOM 1488 C CA . GLU A 1 190 ? -26.207 7.776 26.695 1.00 97.81 190 GLU A CA 1
ATOM 1489 C C . GLU A 1 190 ? -26.807 6.473 27.252 1.00 97.81 190 GLU A C 1
ATOM 1491 O O . GLU A 1 190 ? -27.434 6.454 28.314 1.00 97.81 190 GLU A O 1
ATOM 1496 N N . LEU A 1 191 ? -26.558 5.342 26.582 1.00 97.06 191 LEU A N 1
ATOM 1497 C CA . LEU A 1 191 ? -26.973 4.027 27.068 1.00 97.06 191 LEU A CA 1
ATOM 1498 C C . LEU A 1 191 ? -26.273 3.655 28.383 1.00 97.06 191 LEU A C 1
ATOM 1500 O O . LEU A 1 191 ? -26.892 3.035 29.251 1.00 97.06 191 LEU A O 1
ATOM 1504 N N . ALA A 1 192 ? -24.997 4.019 28.537 1.00 97.38 192 ALA A N 1
ATOM 1505 C CA . ALA A 1 192 ? -24.254 3.803 29.770 1.00 97.38 192 ALA A CA 1
ATOM 1506 C C . ALA A 1 192 ? -24.893 4.585 30.919 1.00 97.38 192 ALA A C 1
ATOM 1508 O O . ALA A 1 192 ? -25.162 4.014 31.974 1.00 97.38 192 ALA A O 1
ATOM 1509 N N . GLU A 1 193 ? -25.203 5.862 30.696 1.00 98.00 193 GLU A N 1
ATOM 1510 C CA . GLU A 1 193 ? -25.891 6.714 31.665 1.00 98.00 193 GLU A CA 1
ATOM 1511 C C . GLU A 1 193 ? -27.257 6.140 32.063 1.00 98.00 193 GLU A C 1
ATOM 1513 O O . GLU A 1 193 ? -27.559 6.026 33.253 1.00 98.00 193 GLU A O 1
ATOM 1518 N N . HIS A 1 194 ? -28.053 5.678 31.096 1.00 97.31 194 HIS A N 1
ATOM 1519 C CA . HIS A 1 194 ? -29.330 5.030 31.387 1.00 97.31 194 HIS A CA 1
ATOM 1520 C C . HIS A 1 194 ? -29.160 3.754 32.230 1.00 97.31 194 HIS A C 1
ATOM 1522 O O . HIS A 1 194 ? -29.893 3.544 33.199 1.00 97.31 194 HIS A O 1
ATOM 1528 N N . ALA A 1 195 ? -28.173 2.912 31.904 1.00 95.62 195 ALA A N 1
ATOM 1529 C CA . ALA A 1 195 ? -27.870 1.706 32.671 1.00 95.62 195 ALA A CA 1
ATOM 1530 C C . ALA A 1 195 ? -27.424 2.032 34.108 1.00 95.62 195 ALA A C 1
ATOM 1532 O O . ALA A 1 195 ? -27.891 1.391 35.050 1.00 95.62 195 ALA A O 1
ATOM 1533 N N . ILE A 1 196 ? -26.586 3.059 34.286 1.00 97.25 196 ILE A N 1
ATOM 1534 C CA . ILE A 1 196 ? -26.156 3.557 35.601 1.00 97.25 196 ILE A CA 1
ATOM 1535 C C . ILE A 1 196 ? -27.370 4.018 36.413 1.00 97.25 196 ILE A C 1
ATOM 1537 O O . ILE A 1 196 ? -27.553 3.580 37.548 1.00 97.25 196 ILE A O 1
ATOM 1541 N N . ASN A 1 197 ? -28.229 4.858 35.832 1.00 97.00 197 ASN A N 1
ATOM 1542 C CA . ASN A 1 197 ? -29.409 5.398 36.511 1.00 97.00 197 ASN A CA 1
ATOM 1543 C C . ASN A 1 197 ? -30.400 4.298 36.907 1.00 97.00 197 ASN A C 1
ATOM 1545 O O . ASN A 1 197 ? -30.952 4.328 38.010 1.00 97.00 197 ASN A O 1
ATOM 1549 N N . LYS A 1 198 ? -30.583 3.283 36.055 1.00 95.88 198 LYS A N 1
ATOM 1550 C CA . LYS A 1 198 ? -31.407 2.108 36.368 1.00 95.88 198 LYS A CA 1
ATOM 1551 C C . LYS A 1 198 ? -30.875 1.334 37.576 1.00 95.88 198 LYS A C 1
ATOM 1553 O O . LYS A 1 198 ? -31.659 0.910 38.415 1.00 95.88 198 LYS A O 1
ATOM 1558 N N . VAL A 1 199 ? -29.557 1.161 37.681 1.00 95.75 199 VAL A N 1
ATOM 1559 C CA . VAL A 1 199 ? -28.934 0.488 38.833 1.00 95.75 199 VAL A CA 1
ATOM 1560 C C . VAL A 1 199 ? -29.069 1.333 40.102 1.00 95.75 199 VAL A C 1
ATOM 1562 O O . VAL A 1 199 ? -29.458 0.806 41.139 1.00 95.75 199 VAL A O 1
ATOM 1565 N N . LYS A 1 200 ? -28.817 2.646 40.020 1.00 95.06 200 LYS A N 1
ATOM 1566 C CA . LYS A 1 200 ? -28.909 3.565 41.169 1.00 95.06 200 LYS A CA 1
ATOM 1567 C C . LYS A 1 200 ? -30.318 3.708 41.738 1.00 95.06 200 LYS A C 1
ATOM 1569 O O . LYS A 1 200 ? -30.468 3.910 42.939 1.00 95.06 200 LYS A O 1
ATOM 1574 N N . SER A 1 201 ? -31.332 3.630 40.879 1.00 95.12 201 SER A N 1
ATOM 1575 C CA . SER A 1 201 ? -32.745 3.750 41.263 1.00 95.12 201 SER A CA 1
ATOM 1576 C C . SER A 1 201 ? -33.381 2.434 41.720 1.00 95.12 201 SER A C 1
ATOM 1578 O O . SER A 1 201 ? -34.506 2.450 42.219 1.00 95.12 201 SER A O 1
ATOM 1580 N N . ALA A 1 202 ? -32.693 1.297 41.576 1.00 94.75 202 ALA A N 1
ATOM 1581 C CA . ALA A 1 202 ? -33.209 0.005 42.009 1.00 94.75 202 ALA A CA 1
ATOM 1582 C C . ALA A 1 202 ? -33.288 -0.089 43.545 1.00 94.75 202 ALA A C 1
ATOM 1584 O O . ALA A 1 202 ? -32.346 0.268 44.253 1.00 94.75 202 ALA A O 1
ATOM 1585 N N . SER A 1 203 ? -34.406 -0.618 44.053 1.00 91.44 203 SER A N 1
ATOM 1586 C CA . SER A 1 203 ? -34.607 -0.915 45.474 1.00 91.44 203 SER A CA 1
ATOM 1587 C C . SER A 1 203 ? -35.203 -2.323 45.641 1.00 91.44 203 SER A C 1
ATOM 1589 O O . SER A 1 203 ? -36.305 -2.561 45.141 1.00 91.44 203 SER A O 1
ATOM 1591 N N . PRO A 1 204 ? -34.503 -3.265 46.307 1.00 89.88 204 PRO A N 1
ATOM 1592 C CA . PRO A 1 204 ? -33.152 -3.119 46.856 1.00 89.88 204 PRO A CA 1
ATOM 1593 C C . PRO A 1 204 ? -32.090 -2.959 45.752 1.00 89.88 204 PRO A C 1
ATOM 1595 O O . PRO A 1 204 ? -32.297 -3.369 44.607 1.00 89.88 204 PRO A O 1
ATOM 1598 N N . LYS A 1 205 ? -30.939 -2.366 46.099 1.00 90.12 205 LYS A N 1
ATOM 1599 C CA . LYS A 1 205 ? -29.807 -2.249 45.167 1.00 90.12 205 LYS A CA 1
ATOM 1600 C C . LYS A 1 205 ? -29.272 -3.640 44.795 1.00 90.12 205 LYS A C 1
ATOM 1602 O O . LYS A 1 205 ? -29.205 -4.513 45.665 1.00 90.12 205 LYS A O 1
ATOM 1607 N N . PRO A 1 206 ? -28.869 -3.868 43.533 1.00 93.94 206 PRO A N 1
ATOM 1608 C CA . PRO A 1 206 ? -28.305 -5.148 43.125 1.00 93.94 206 PRO A CA 1
ATOM 1609 C C . PRO A 1 206 ? -26.920 -5.366 43.747 1.00 93.94 206 PRO A C 1
ATOM 1611 O O . PRO A 1 206 ? -26.106 -4.447 43.806 1.00 93.94 206 PRO A O 1
ATOM 1614 N N . LYS A 1 207 ? -26.624 -6.610 44.150 1.00 95.00 207 LYS A N 1
ATOM 1615 C CA . LYS A 1 207 ? -25.300 -6.997 44.678 1.00 95.00 207 LYS A CA 1
ATOM 1616 C C . LYS A 1 207 ? -24.206 -6.980 43.596 1.00 95.00 207 LYS A C 1
ATOM 1618 O O . LYS A 1 207 ? -23.028 -6.796 43.900 1.00 95.00 207 LYS A O 1
ATOM 1623 N N . TYR A 1 208 ? -24.590 -7.159 42.329 1.00 96.19 208 TYR A N 1
ATOM 1624 C CA . TYR A 1 208 ? -23.667 -7.169 41.198 1.00 96.19 208 TYR A CA 1
ATOM 1625 C C . TYR A 1 208 ? -24.278 -6.609 39.906 1.00 96.19 208 TYR A C 1
ATOM 1627 O O . TYR A 1 208 ? -25.496 -6.557 39.738 1.00 96.19 208 TYR A O 1
ATOM 1635 N N . VAL A 1 209 ? -23.409 -6.2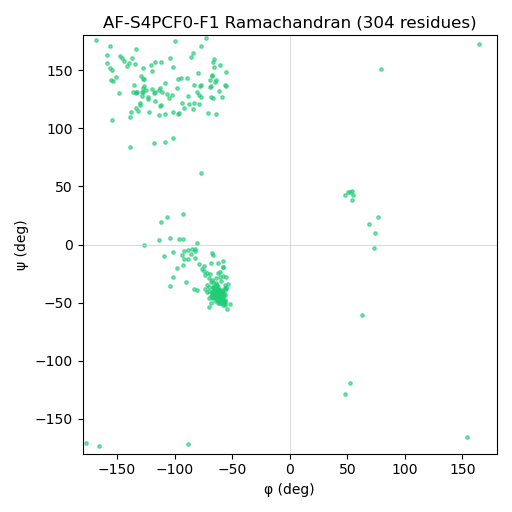44 38.964 1.00 96.75 209 VAL A N 1
ATOM 1636 C CA . VAL A 1 209 ? -23.728 -5.863 37.587 1.00 96.75 209 VAL A CA 1
ATOM 1637 C C . VAL A 1 209 ? -22.829 -6.650 36.636 1.00 96.75 209 VAL A C 1
ATOM 1639 O O . VAL A 1 209 ? -21.604 -6.538 36.669 1.00 96.75 209 VAL A O 1
ATOM 1642 N N . PHE A 1 210 ? -23.446 -7.434 35.756 1.00 97.19 210 PHE A N 1
ATOM 1643 C CA . PHE A 1 210 ? -22.765 -8.107 34.654 1.00 97.19 210 PHE A CA 1
ATOM 1644 C C . PHE A 1 210 ? -23.220 -7.502 33.327 1.00 97.19 210 PHE A C 1
ATOM 1646 O O . PHE A 1 210 ? -24.409 -7.541 33.004 1.00 97.19 210 PHE A O 1
ATOM 1653 N N . ILE A 1 211 ? -22.286 -6.955 32.550 1.00 96.62 211 ILE A N 1
ATOM 1654 C CA . ILE A 1 211 ? -22.572 -6.396 31.227 1.00 96.62 211 ILE A CA 1
ATOM 1655 C C . ILE A 1 211 ? -21.708 -7.114 30.204 1.00 96.62 211 ILE A C 1
ATOM 1657 O O . ILE A 1 211 ? -20.496 -6.937 30.181 1.00 96.62 211 ILE A O 1
ATOM 1661 N N . TYR A 1 212 ? -22.349 -7.866 29.313 1.00 95.56 212 TYR A N 1
ATOM 1662 C CA . TYR A 1 212 ? -21.733 -8.293 28.066 1.00 95.56 212 TYR A CA 1
ATOM 1663 C C . TYR A 1 212 ? -22.376 -7.535 26.912 1.00 95.56 212 TYR A C 1
ATOM 1665 O O . TYR A 1 212 ? -23.560 -7.717 26.623 1.00 95.56 212 TYR A O 1
ATOM 1673 N N . LYS A 1 213 ? -21.602 -6.661 26.271 1.00 93.62 213 LYS A N 1
ATOM 1674 C CA . LYS A 1 213 ? -22.063 -5.872 25.130 1.00 93.62 213 LYS A CA 1
ATOM 1675 C C . LYS A 1 213 ? -20.970 -5.840 24.080 1.00 93.62 213 LYS A C 1
ATOM 1677 O O . LYS A 1 213 ? -19.914 -5.260 24.302 1.00 93.62 213 LYS A O 1
ATOM 1682 N N . LYS A 1 214 ? -21.241 -6.458 22.934 1.00 93.44 214 LYS A N 1
ATOM 1683 C CA . LYS A 1 214 ? -20.266 -6.587 21.848 1.00 93.44 214 LYS A CA 1
ATOM 1684 C C . LYS A 1 214 ? -19.789 -5.229 21.355 1.00 93.44 214 LYS A C 1
ATOM 1686 O O . LYS A 1 214 ? -18.601 -5.039 21.164 1.00 93.44 214 LYS A O 1
ATOM 1691 N N . GLU A 1 215 ? -20.707 -4.275 21.245 1.00 92.12 215 GLU A N 1
ATOM 1692 C CA . GLU A 1 215 ? -20.450 -2.939 20.706 1.00 92.12 215 GLU A CA 1
ATOM 1693 C C . GLU A 1 215 ? -19.844 -1.973 21.736 1.00 92.12 215 GLU A C 1
ATOM 1695 O O . GLU A 1 215 ? -19.564 -0.825 21.402 1.00 92.12 215 GLU A O 1
ATOM 1700 N N . ALA A 1 216 ? -19.689 -2.380 23.001 1.00 93.56 216 ALA A N 1
ATOM 1701 C CA . ALA A 1 216 ? -19.218 -1.477 24.042 1.00 93.56 216 ALA A CA 1
ATOM 1702 C C . ALA A 1 216 ? -17.751 -1.090 23.825 1.00 93.56 216 ALA A C 1
ATOM 1704 O O . ALA A 1 216 ? -16.861 -1.938 23.735 1.00 93.56 216 ALA A O 1
ATOM 1705 N N . THR A 1 217 ? -17.498 0.218 23.807 1.00 92.19 217 THR A N 1
ATOM 1706 C CA . THR A 1 217 ? -16.146 0.768 23.715 1.00 92.19 217 THR A CA 1
ATOM 1707 C C . THR A 1 217 ? -15.477 0.839 25.092 1.00 92.19 217 THR A C 1
ATOM 1709 O O . THR A 1 217 ? -16.152 0.798 26.130 1.00 92.19 217 THR A O 1
ATOM 1712 N N . PRO A 1 218 ? -14.148 1.030 25.147 1.00 90.75 218 PRO A N 1
ATOM 1713 C CA . PRO A 1 218 ? -13.464 1.321 26.401 1.00 90.75 218 PRO A CA 1
ATOM 1714 C C . PRO A 1 218 ? -14.056 2.524 27.154 1.00 90.75 218 PRO A C 1
ATOM 1716 O O . PRO A 1 218 ? -14.094 2.518 28.383 1.00 90.75 218 PRO A O 1
ATOM 1719 N N . GLU A 1 219 ? -14.546 3.547 26.450 1.00 93.69 219 GLU A N 1
ATOM 1720 C CA . GLU A 1 219 ? -15.214 4.716 27.035 1.00 93.69 219 GLU A CA 1
ATOM 1721 C C . GLU A 1 219 ? -16.548 4.339 27.681 1.00 93.69 219 GLU A C 1
ATOM 1723 O O . GLU A 1 219 ? -16.789 4.750 28.815 1.00 93.69 219 GLU A O 1
ATOM 1728 N N . PHE A 1 220 ? -17.371 3.521 27.010 1.00 96.25 220 PHE A N 1
ATOM 1729 C CA . PHE A 1 220 ? -18.609 2.977 27.577 1.00 96.25 220 PHE A CA 1
ATOM 1730 C C . PHE A 1 220 ? -18.325 2.225 28.880 1.00 96.25 220 PHE A C 1
ATOM 1732 O O . PHE A 1 220 ? -18.910 2.521 29.923 1.00 96.25 220 PHE A O 1
ATOM 1739 N N . ASN A 1 221 ? -17.376 1.285 28.840 1.00 95.12 221 ASN A N 1
ATOM 1740 C CA . ASN A 1 221 ? -17.061 0.454 29.997 1.00 95.12 221 ASN A CA 1
ATOM 1741 C C . ASN A 1 221 ? -16.520 1.298 31.164 1.00 95.12 221 ASN A C 1
ATOM 1743 O O . ASN A 1 221 ? -16.909 1.092 32.316 1.00 95.12 221 ASN A O 1
ATOM 1747 N N . ARG A 1 222 ? -15.658 2.288 30.880 1.00 93.81 222 ARG A N 1
ATOM 1748 C CA . ARG A 1 222 ? -15.163 3.235 31.893 1.00 93.81 222 ARG A CA 1
ATOM 1749 C C . ARG A 1 222 ? -16.280 4.104 32.469 1.00 93.81 222 ARG A C 1
ATOM 1751 O O . ARG A 1 222 ? -16.265 4.339 33.675 1.00 93.81 222 ARG A O 1
ATOM 1758 N N . ALA A 1 223 ? -17.228 4.556 31.646 1.00 97.00 223 ALA A N 1
ATOM 1759 C CA . ALA A 1 223 ? -18.370 5.347 32.098 1.00 97.00 223 ALA A CA 1
ATOM 1760 C C . ALA A 1 223 ? -19.234 4.561 33.093 1.00 97.00 223 ALA A C 1
ATOM 1762 O O . ALA A 1 223 ? -19.505 5.077 34.175 1.00 97.00 223 ALA A O 1
ATOM 1763 N N . ILE A 1 224 ? -19.571 3.298 32.791 1.00 97.31 224 ILE A N 1
ATOM 1764 C CA . ILE A 1 224 ? -20.283 2.413 33.730 1.00 97.31 224 ILE A CA 1
ATOM 1765 C C . ILE A 1 224 ? -19.500 2.248 35.036 1.00 97.31 224 ILE A C 1
ATOM 1767 O O . ILE A 1 224 ? -20.051 2.487 36.109 1.00 97.31 224 ILE A O 1
ATOM 1771 N N . CYS A 1 225 ? -18.216 1.874 34.947 1.00 94.75 225 CYS A N 1
ATOM 1772 C CA . CYS A 1 225 ? -17.382 1.636 36.128 1.00 94.75 225 CYS A CA 1
ATOM 1773 C C . CYS A 1 225 ? -17.346 2.861 37.046 1.00 94.75 225 CYS A C 1
ATOM 1775 O O . CYS A 1 225 ? -17.564 2.738 38.244 1.00 94.75 225 CYS A O 1
ATOM 1777 N N . LYS A 1 226 ? -17.108 4.048 36.474 1.00 95.19 226 LYS A N 1
ATOM 1778 C CA . LYS A 1 226 ? -17.068 5.310 37.219 1.00 95.19 226 LYS A CA 1
ATOM 1779 C C . LYS A 1 226 ? -18.442 5.685 37.777 1.00 95.19 226 LYS A C 1
ATOM 1781 O O . LYS A 1 226 ? -18.545 6.178 38.894 1.00 95.19 226 LYS A O 1
ATOM 1786 N N . GLY A 1 227 ? -19.504 5.462 37.005 1.00 96.12 227 GLY A N 1
ATOM 1787 C CA . GLY A 1 227 ? -20.870 5.786 37.402 1.00 96.12 227 GLY A CA 1
ATOM 1788 C C . GLY A 1 227 ? -21.365 4.990 38.609 1.00 96.12 227 GLY A C 1
ATOM 1789 O O . GLY A 1 227 ? -22.189 5.512 39.359 1.00 96.12 227 GLY A O 1
ATOM 1790 N N . LEU A 1 228 ? -20.852 3.770 38.799 1.00 95.50 228 LEU A N 1
ATOM 1791 C CA . LEU A 1 228 ? -21.276 2.816 39.831 1.00 95.50 228 LEU A CA 1
ATOM 1792 C C . LEU A 1 228 ? -20.213 2.528 40.908 1.00 95.50 228 LEU A C 1
ATOM 1794 O O . LEU A 1 228 ? -20.453 1.707 41.788 1.00 95.50 228 LEU A O 1
ATOM 1798 N N . GLU A 1 229 ? -19.060 3.199 40.875 1.00 91.50 229 GLU A N 1
ATOM 1799 C CA . GLU A 1 229 ? -17.918 2.932 41.765 1.00 91.50 229 GLU A CA 1
ATOM 1800 C C . GLU A 1 229 ? -18.271 2.991 43.262 1.00 91.50 229 GLU A C 1
ATOM 1802 O O . GLU A 1 229 ? -17.809 2.161 44.040 1.00 91.50 229 GLU A O 1
ATOM 1807 N N . ASN A 1 230 ? -19.152 3.916 43.652 1.00 89.94 230 ASN A N 1
ATOM 1808 C CA . ASN A 1 230 ? -19.546 4.140 45.049 1.00 89.94 230 ASN A CA 1
ATOM 1809 C C . ASN A 1 230 ? -20.797 3.357 45.478 1.00 89.94 230 ASN A C 1
ATOM 1811 O O . ASN A 1 230 ? -21.289 3.541 46.588 1.00 89.94 230 ASN A O 1
ATOM 1815 N N . GLU A 1 231 ? -21.339 2.501 44.612 1.00 92.00 231 GLU A N 1
ATOM 1816 C CA . GLU A 1 231 ? -22.559 1.741 44.908 1.00 92.00 231 GLU A CA 1
ATOM 1817 C C . GLU A 1 231 ? -22.280 0.444 45.687 1.00 92.00 231 GLU A C 1
ATOM 1819 O O . GLU A 1 231 ? -23.217 -0.249 46.076 1.00 92.00 231 GLU A O 1
ATOM 1824 N N . GLY A 1 232 ? -21.005 0.107 45.927 1.00 90.69 232 GLY A N 1
ATOM 1825 C CA . GLY A 1 232 ? -20.603 -1.061 46.721 1.00 90.69 232 GLY A CA 1
ATOM 1826 C C . GLY A 1 232 ? -20.894 -2.413 46.060 1.00 90.69 232 GLY A C 1
ATOM 1827 O O . GLY A 1 232 ? -20.911 -3.435 46.739 1.00 90.69 232 GLY A O 1
ATOM 1828 N N . LEU A 1 233 ? -21.126 -2.427 44.746 1.00 94.19 233 LEU A N 1
ATOM 1829 C CA . LEU A 1 233 ? -21.513 -3.607 43.973 1.00 94.19 233 LEU A CA 1
ATOM 1830 C C . LEU A 1 233 ? -20.334 -4.214 43.200 1.00 94.19 233 LEU A C 1
ATOM 1832 O O . LEU A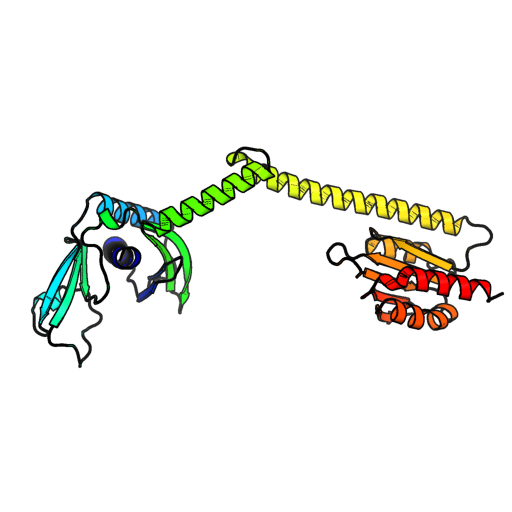 1 233 ? -19.385 -3.522 42.828 1.00 94.19 233 LEU A O 1
ATOM 1836 N N . PHE A 1 234 ? -20.401 -5.520 42.938 1.00 96.31 234 PHE A N 1
ATOM 1837 C CA . PHE A 1 234 ? -19.444 -6.205 42.065 1.00 96.31 234 PHE A CA 1
ATOM 1838 C C . PHE A 1 234 ? -19.793 -5.985 40.591 1.00 96.31 234 PHE A C 1
ATOM 1840 O O . PHE A 1 234 ? -20.925 -6.198 40.174 1.00 96.31 234 PHE A O 1
ATOM 1847 N N . MET A 1 235 ? -18.823 -5.599 39.774 1.00 96.75 235 MET A N 1
ATOM 1848 C CA . MET A 1 235 ? -18.983 -5.333 38.349 1.00 96.75 235 MET A CA 1
ATOM 1849 C C . MET A 1 235 ? -18.099 -6.258 37.527 1.00 96.75 235 MET A C 1
ATOM 1851 O O . MET A 1 235 ? -16.900 -6.368 37.778 1.00 96.75 235 MET A O 1
ATOM 1855 N N . CYS A 1 236 ? -18.676 -6.847 36.484 1.00 97.19 236 CYS A N 1
ATOM 1856 C CA . CYS A 1 236 ? -17.935 -7.519 35.427 1.00 97.19 236 CYS A CA 1
ATOM 1857 C C . CYS A 1 236 ? -18.463 -7.048 34.069 1.00 97.19 236 CYS A C 1
ATOM 1859 O O . CYS A 1 236 ? -19.629 -7.261 33.728 1.00 97.19 236 CYS A O 1
ATOM 1861 N N . LEU A 1 237 ? -17.606 -6.364 33.314 1.00 97.62 237 LEU A N 1
ATOM 1862 C CA . LEU A 1 237 ? -17.911 -5.837 31.991 1.00 97.62 237 LEU A CA 1
ATOM 1863 C C . LEU A 1 237 ? -17.067 -6.559 30.955 1.00 97.62 237 LEU A C 1
ATOM 1865 O O . LEU A 1 237 ? -15.853 -6.690 31.122 1.00 97.62 237 LEU A O 1
ATOM 1869 N N . VAL A 1 238 ? -17.714 -6.989 29.881 1.00 96.69 238 VAL A N 1
ATOM 1870 C CA . VAL A 1 238 ? -17.094 -7.693 28.768 1.00 96.69 238 VAL A CA 1
ATOM 1871 C C . VAL A 1 238 ? -17.582 -7.079 27.457 1.00 96.69 238 VAL A C 1
ATOM 1873 O O . VAL A 1 238 ? -18.786 -6.896 27.258 1.00 96.69 238 VAL A O 1
ATOM 1876 N N . SER A 1 239 ? -16.660 -6.775 26.549 1.00 95.38 239 SER A N 1
ATOM 1877 C CA . SER A 1 239 ? -16.971 -6.292 25.198 1.00 95.38 239 SER A CA 1
ATOM 1878 C C . SER A 1 239 ? -16.093 -6.955 24.144 1.00 95.38 239 SER A C 1
ATOM 1880 O O . SER A 1 239 ? -15.077 -7.545 24.495 1.00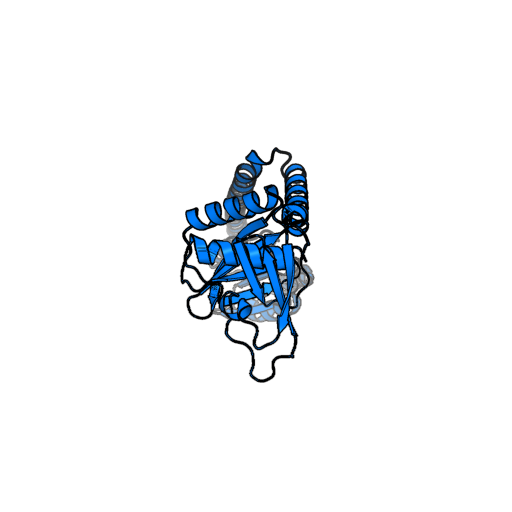 95.38 239 SER A O 1
ATOM 1882 N N . GLU A 1 240 ? -16.505 -6.923 22.876 1.00 94.81 240 GLU A N 1
ATOM 1883 C CA . GLU A 1 240 ? -15.799 -7.578 21.766 1.00 94.81 240 GLU A CA 1
ATOM 1884 C C . GLU A 1 240 ? -14.904 -6.568 21.035 1.00 94.81 24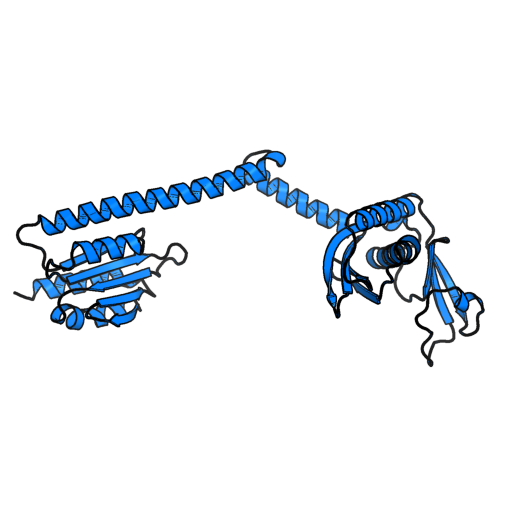0 GLU A C 1
ATOM 1886 O O . GLU A 1 240 ? -15.261 -5.400 20.892 1.00 94.81 240 GLU A O 1
ATOM 1891 N N . GLU A 1 241 ? -13.722 -7.001 20.600 1.00 89.75 241 GLU A N 1
ATOM 1892 C CA . GLU A 1 241 ? -12.838 -6.168 19.780 1.00 89.75 241 GLU A CA 1
ATOM 1893 C C . GLU A 1 241 ? -13.353 -6.144 18.329 1.00 89.75 241 GLU A C 1
ATOM 1895 O O . GLU A 1 241 ? -13.514 -7.216 17.735 1.00 89.75 241 GLU A O 1
ATOM 1900 N N . PRO A 1 242 ? -13.573 -4.963 17.715 1.00 82.94 242 PRO A N 1
ATOM 1901 C CA . PRO A 1 242 ? -14.151 -4.865 16.370 1.00 82.94 242 PRO A CA 1
ATOM 1902 C C . PRO A 1 242 ? -13.391 -5.664 15.303 1.00 82.94 242 PRO A C 1
ATOM 1904 O O . PRO A 1 242 ? -14.003 -6.282 14.435 1.00 82.94 242 PRO A O 1
ATOM 1907 N N . ASP A 1 243 ? -12.060 -5.686 15.402 1.00 84.62 243 ASP A N 1
ATOM 1908 C CA . ASP A 1 243 ? -11.175 -6.329 14.423 1.00 84.62 243 ASP A CA 1
ATOM 1909 C C . ASP A 1 243 ? -10.849 -7.792 14.764 1.00 84.62 243 ASP A C 1
ATOM 1911 O O . ASP A 1 243 ? -10.174 -8.478 13.992 1.00 84.62 243 ASP A O 1
ATOM 1915 N N . LYS A 1 244 ? -11.288 -8.288 15.929 1.00 88.56 244 LYS A N 1
ATOM 1916 C CA . LYS A 1 244 ? -10.965 -9.636 16.414 1.00 88.56 244 LYS A CA 1
ATOM 1917 C C . LYS A 1 244 ? -12.177 -10.308 17.048 1.00 88.56 244 LYS A C 1
ATOM 1919 O O . LYS A 1 244 ? -12.305 -10.329 18.276 1.00 88.56 244 LYS A O 1
ATOM 1924 N N . PRO A 1 245 ? -13.039 -10.920 16.222 1.00 82.44 245 PRO A N 1
ATOM 1925 C CA . PRO A 1 245 ? -14.196 -11.631 16.727 1.00 82.44 245 PRO A CA 1
ATOM 1926 C C . PRO A 1 245 ? -13.784 -12.707 17.736 1.00 82.44 245 PRO A C 1
ATOM 1928 O O . PRO A 1 245 ? -12.840 -13.458 17.483 1.00 82.44 245 PRO A O 1
ATOM 1931 N N . LYS A 1 246 ? -14.520 -12.818 18.847 1.00 89.56 246 LYS A N 1
ATOM 1932 C CA . LYS A 1 246 ? -14.234 -13.694 20.011 1.00 89.56 246 LYS A CA 1
ATOM 1933 C C . LYS A 1 246 ? -13.084 -13.269 20.936 1.00 89.56 246 LYS A C 1
ATOM 1935 O O . LYS A 1 246 ? -12.905 -13.931 21.956 1.00 89.56 246 LYS A O 1
ATOM 1940 N N . GLU A 1 247 ? -12.357 -12.195 20.647 1.00 95.19 247 GLU A N 1
ATOM 1941 C CA . GLU A 1 247 ? -11.479 -11.522 21.614 1.00 95.19 247 GLU A CA 1
ATOM 1942 C C . GLU A 1 247 ? -12.147 -10.231 22.102 1.00 95.19 247 GLU A C 1
ATOM 1944 O O . GLU A 1 247 ? -13.079 -9.720 21.479 1.00 95.19 247 GLU A O 1
ATOM 1949 N N . GLY A 1 248 ? -11.709 -9.703 23.244 1.00 94.88 248 GLY A N 1
ATOM 1950 C CA . GLY A 1 248 ? -12.440 -8.610 23.868 1.00 94.88 248 GLY A CA 1
ATOM 1951 C C . GLY A 1 248 ? -11.737 -7.883 24.995 1.00 94.88 248 GLY A C 1
ATOM 1952 O O . GLY A 1 248 ? -10.666 -8.283 25.449 1.00 94.88 248 GLY A O 1
ATOM 1953 N N . GLN A 1 249 ? -12.385 -6.838 25.502 1.00 95.31 249 GLN A N 1
ATOM 1954 C CA . GLN A 1 249 ? -12.020 -6.220 26.771 1.00 95.31 249 GLN A CA 1
ATOM 1955 C C . GLN A 1 249 ? -12.765 -6.911 27.913 1.00 95.31 249 GLN A C 1
ATOM 1957 O O . GLN A 1 249 ? -13.941 -7.248 27.791 1.00 95.31 249 GLN A O 1
ATOM 1962 N N . ILE A 1 250 ? -12.088 -7.061 29.048 1.00 96.38 250 ILE A N 1
ATOM 1963 C CA . ILE A 1 250 ? -12.693 -7.446 30.320 1.00 96.38 250 ILE A CA 1
ATOM 1964 C C . ILE A 1 250 ? -12.291 -6.450 31.410 1.00 96.38 250 ILE A C 1
ATOM 1966 O O . ILE A 1 250 ? -11.118 -6.086 31.540 1.00 96.38 250 ILE A O 1
ATOM 1970 N N . ILE A 1 251 ? -13.270 -6.026 32.205 1.00 96.62 251 ILE A N 1
ATOM 1971 C CA . ILE A 1 251 ? -13.067 -5.244 33.424 1.00 96.62 251 ILE A CA 1
ATOM 1972 C C . ILE A 1 251 ? -13.803 -5.925 34.577 1.00 96.62 251 ILE A C 1
ATOM 1974 O O . ILE A 1 251 ? -14.982 -6.250 34.448 1.00 96.62 251 ILE A O 1
ATOM 1978 N N . ILE A 1 252 ? -13.112 -6.112 35.702 1.00 96.56 252 ILE A N 1
ATOM 1979 C CA . ILE A 1 252 ? -13.692 -6.580 36.966 1.00 96.56 252 ILE A CA 1
ATOM 1980 C C . ILE A 1 252 ? -13.385 -5.531 38.034 1.00 96.56 252 ILE A C 1
ATOM 1982 O O . ILE A 1 252 ? -12.232 -5.130 38.183 1.00 96.56 252 ILE A O 1
ATOM 1986 N N . GLN A 1 253 ? -14.397 -5.057 38.751 1.00 95.25 253 GLN A N 1
ATOM 1987 C CA . GLN A 1 253 ? -14.253 -4.016 39.772 1.00 95.25 253 GLN A CA 1
ATOM 1988 C C . GLN A 1 253 ? -15.322 -4.193 40.850 1.00 95.25 253 GLN A C 1
ATOM 1990 O O . GLN A 1 253 ? -16.450 -4.540 40.531 1.00 95.25 253 GLN A O 1
ATOM 1995 N N . GLY A 1 254 ? -15.004 -3.921 42.111 1.00 93.75 254 GLY A N 1
ATOM 1996 C CA . GLY A 1 254 ? -15.967 -3.993 43.209 1.00 93.75 254 GLY A CA 1
ATOM 1997 C C . GLY A 1 254 ? -15.282 -4.259 44.547 1.00 93.75 254 GLY A C 1
ATOM 1998 O O . GLY A 1 254 ? -14.059 -4.127 44.634 1.00 93.75 254 GLY A O 1
ATOM 1999 N N . PRO A 1 255 ? -16.045 -4.647 45.585 1.00 93.06 255 PRO A N 1
ATOM 2000 C CA . PRO A 1 255 ? -15.487 -5.031 46.877 1.00 93.06 255 PRO A CA 1
ATOM 2001 C C . PRO A 1 255 ? -14.453 -6.158 46.752 1.00 93.06 255 PRO A C 1
ATOM 2003 O O . PRO A 1 255 ? -14.684 -7.153 46.058 1.00 93.06 255 PRO A O 1
ATOM 2006 N N . GLU A 1 256 ? -13.335 -6.025 47.470 1.00 92.25 256 GLU A N 1
ATOM 2007 C CA . GLU A 1 256 ? -12.172 -6.917 47.361 1.00 92.25 256 GLU A CA 1
ATOM 2008 C C . GLU A 1 256 ? -12.525 -8.392 47.601 1.00 92.25 256 GLU A C 1
ATOM 2010 O O . GLU A 1 256 ? -12.052 -9.266 46.878 1.00 92.25 256 GLU A O 1
ATOM 2015 N N . ILE A 1 257 ? -13.436 -8.673 48.538 1.00 92.44 257 ILE A N 1
ATOM 2016 C CA . ILE A 1 257 ? -13.893 -10.036 48.842 1.00 92.44 257 ILE A CA 1
ATOM 2017 C C . ILE A 1 257 ? -14.508 -10.741 47.621 1.00 92.44 257 ILE A C 1
ATOM 2019 O O . ILE A 1 257 ? -14.246 -11.919 47.385 1.00 92.44 257 ILE A O 1
ATOM 2023 N N . HIS A 1 258 ? -15.274 -10.015 46.802 1.00 94.44 258 HIS A N 1
ATOM 2024 C CA . HIS A 1 258 ? -15.913 -10.558 45.603 1.00 94.44 258 HIS A CA 1
ATOM 2025 C C . HIS A 1 258 ? -14.930 -10.626 44.433 1.00 94.44 258 HIS A C 1
ATOM 2027 O O . HIS A 1 258 ? -14.911 -11.615 43.700 1.00 94.44 258 HIS A O 1
ATOM 2033 N N . CYS A 1 259 ? -14.071 -9.612 44.285 1.00 93.88 259 CYS A N 1
ATOM 2034 C CA . CYS A 1 259 ? -12.998 -9.612 43.291 1.00 93.88 259 CYS A CA 1
ATOM 2035 C C . CYS A 1 259 ? -12.026 -10.782 43.493 1.00 93.88 259 CYS A C 1
ATOM 2037 O O . CYS A 1 259 ? -11.691 -11.450 42.519 1.00 93.88 259 CYS A O 1
ATOM 2039 N N . ASN A 1 260 ? -11.632 -11.080 44.733 1.00 92.19 260 ASN A N 1
ATOM 2040 C CA . ASN A 1 260 ? -10.735 -12.195 45.044 1.00 92.19 260 ASN A CA 1
ATOM 2041 C C . ASN A 1 260 ? -11.412 -13.557 44.831 1.00 92.19 260 ASN A C 1
ATOM 2043 O O . ASN A 1 260 ? -10.772 -14.484 44.342 1.00 92.19 260 ASN A O 1
ATOM 2047 N N . ALA A 1 261 ? -12.709 -13.681 45.138 1.00 93.88 261 ALA A N 1
ATOM 2048 C CA . ALA A 1 261 ? -13.444 -14.932 44.951 1.00 93.88 261 ALA A CA 1
ATOM 2049 C C . ALA A 1 261 ? -13.723 -15.265 43.472 1.00 93.88 261 ALA A C 1
ATOM 2051 O O . ALA A 1 261 ? -13.622 -16.422 43.061 1.00 93.88 261 ALA A O 1
ATOM 2052 N N . LEU A 1 262 ? -14.088 -14.260 42.668 1.00 95.88 262 LEU A N 1
ATOM 2053 C CA . LEU A 1 262 ? -14.546 -14.450 41.285 1.00 95.88 262 LEU A CA 1
ATOM 2054 C C . LEU A 1 262 ? -13.475 -14.147 40.234 1.00 95.88 262 LEU A C 1
ATOM 2056 O O . LEU A 1 262 ? -13.516 -14.703 39.137 1.00 95.88 262 LEU A O 1
ATOM 2060 N N . GLY A 1 263 ? -12.527 -13.264 40.546 1.00 94.31 263 GLY A N 1
ATOM 2061 C CA . GLY A 1 263 ? -11.604 -12.663 39.587 1.00 94.31 263 GLY A CA 1
ATOM 2062 C C . GLY A 1 263 ? -10.822 -13.681 38.766 1.00 94.31 263 GLY A C 1
ATOM 2063 O O . GLY A 1 263 ? -10.906 -13.662 37.540 1.00 94.31 263 GLY A O 1
ATOM 2064 N N . GLN A 1 264 ? -10.117 -14.595 39.438 1.00 93.88 264 GLN A N 1
ATOM 2065 C CA . GLN A 1 264 ? -9.304 -15.623 38.781 1.00 93.88 264 GLN A CA 1
ATOM 2066 C C . GLN A 1 264 ? -10.152 -16.594 37.945 1.00 93.88 264 GLN A C 1
ATOM 2068 O O . GLN A 1 264 ? -9.792 -16.929 36.821 1.00 93.88 264 GLN A O 1
ATOM 2073 N N . GLN A 1 265 ? -11.314 -17.005 38.451 1.00 96.62 265 GLN A N 1
ATOM 2074 C CA . GLN A 1 265 ? -12.198 -17.926 37.733 1.00 96.62 265 GLN A CA 1
ATOM 2075 C C . GLN A 1 265 ? -12.744 -17.292 36.444 1.00 96.62 265 GLN A C 1
ATOM 2077 O O . GLN A 1 265 ? -12.793 -17.933 35.394 1.00 96.62 265 GLN A O 1
ATOM 2082 N N . ILE A 1 266 ? -13.127 -16.010 36.498 1.00 97.00 266 ILE A N 1
ATOM 2083 C CA . ILE A 1 266 ? -13.588 -15.269 35.319 1.00 97.00 266 ILE A CA 1
ATOM 2084 C C . ILE A 1 266 ? -12.448 -15.115 34.304 1.00 97.00 266 ILE A C 1
ATOM 2086 O O . ILE A 1 266 ? -12.665 -15.329 33.108 1.00 97.00 266 ILE A O 1
ATOM 2090 N N . THR A 1 267 ? -11.239 -14.753 34.745 1.00 96.19 267 THR A N 1
ATOM 2091 C CA . THR A 1 267 ? -10.104 -14.590 33.826 1.00 96.19 267 THR A CA 1
ATOM 2092 C C . THR A 1 267 ? -9.684 -15.917 33.205 1.00 96.19 267 THR A C 1
ATOM 2094 O O . THR A 1 267 ? -9.395 -15.941 32.014 1.00 96.19 267 THR A O 1
ATOM 2097 N N . GLU A 1 268 ? -9.728 -17.037 33.921 1.00 96.56 268 GLU A N 1
ATOM 2098 C CA . GLU A 1 268 ? -9.458 -18.362 33.348 1.00 96.56 268 GLU A CA 1
ATOM 2099 C C . GLU A 1 268 ? -10.499 -18.755 32.290 1.00 96.56 268 GLU A C 1
ATOM 2101 O O . GLU A 1 268 ? -10.133 -19.148 31.178 1.00 96.56 268 GLU A O 1
ATOM 2106 N N . LEU A 1 269 ? -11.792 -18.567 32.582 1.00 97.25 269 LEU A N 1
ATOM 2107 C CA . LEU A 1 269 ? -12.886 -18.868 31.650 1.00 97.25 269 LEU A CA 1
ATOM 2108 C C . LEU A 1 269 ? -12.801 -18.075 30.339 1.00 97.25 269 LEU A C 1
ATOM 2110 O O . LEU A 1 269 ? -13.225 -18.581 29.299 1.00 97.25 269 LEU A O 1
ATOM 2114 N N . LEU A 1 270 ? -12.264 -16.852 30.389 1.00 96.81 270 LEU A N 1
ATOM 2115 C CA . LEU A 1 270 ? -12.134 -15.961 29.231 1.00 96.81 270 LEU A CA 1
ATOM 2116 C C . LEU A 1 270 ? -10.712 -15.878 28.663 1.00 96.81 270 LEU A C 1
ATOM 2118 O O . LEU A 1 270 ? -10.446 -15.054 27.781 1.00 96.81 270 LEU A O 1
ATOM 2122 N N . LYS A 1 271 ? -9.775 -16.686 29.182 1.00 96.31 271 LYS A N 1
ATOM 2123 C CA . LYS A 1 271 ? -8.334 -16.602 28.874 1.00 96.31 271 LYS A CA 1
ATOM 2124 C C . LYS A 1 271 ? -7.808 -15.161 28.980 1.00 96.31 271 LYS A C 1
ATOM 2126 O O . LYS A 1 271 ? -7.095 -14.664 28.106 1.00 96.31 271 LYS A O 1
ATOM 2131 N N . GLY A 1 272 ? -8.240 -14.472 30.031 1.00 94.12 272 GLY A N 1
ATOM 2132 C CA . GLY A 1 272 ? -7.991 -13.071 30.315 1.00 94.12 272 GLY A CA 1
ATOM 2133 C C . GLY A 1 272 ? -6.523 -12.794 30.619 1.00 94.12 272 GLY A C 1
ATOM 2134 O O . GLY A 1 272 ? -5.946 -13.389 31.525 1.00 94.12 272 GLY A O 1
ATOM 2135 N N . LYS A 1 273 ? -5.928 -11.845 29.896 1.00 94.56 273 LYS A N 1
ATOM 2136 C CA . LYS A 1 273 ? -4.588 -11.307 30.164 1.00 94.56 273 LYS A CA 1
ATOM 2137 C C . LYS A 1 273 ? -4.708 -9.852 30.594 1.00 94.56 273 LYS A C 1
ATOM 2139 O O . LYS A 1 273 ? -5.194 -9.019 29.831 1.00 94.56 273 LYS A O 1
ATOM 2144 N N . GLY A 1 274 ? -4.266 -9.541 31.803 1.00 91.94 274 GLY A N 1
ATOM 2145 C CA . GLY A 1 274 ? -4.373 -8.207 32.384 1.00 91.94 274 GLY A CA 1
ATOM 2146 C C . GLY A 1 274 ? -3.719 -8.148 33.754 1.00 91.94 274 GLY A C 1
ATOM 2147 O O . GLY A 1 274 ? -3.056 -9.098 34.166 1.00 91.94 274 GLY A O 1
ATOM 2148 N N . ALA A 1 275 ? -3.924 -7.041 34.456 1.00 87.25 275 ALA A N 1
ATOM 2149 C CA . ALA A 1 275 ? -3.406 -6.851 35.803 1.00 87.25 275 ALA A CA 1
ATOM 2150 C C . ALA A 1 275 ? -4.531 -6.438 36.752 1.00 87.25 275 ALA A C 1
ATOM 2152 O O . ALA A 1 275 ? -5.410 -5.659 36.376 1.00 87.25 275 ALA A O 1
ATOM 2153 N N . PHE A 1 276 ? -4.477 -6.952 37.982 1.00 86.44 276 PHE A N 1
ATOM 2154 C CA . PHE A 1 276 ? -5.208 -6.381 39.107 1.00 86.44 276 PHE A CA 1
ATOM 2155 C C . PHE A 1 276 ? -4.382 -5.225 39.676 1.00 86.44 276 PHE A C 1
ATOM 2157 O O . PHE A 1 276 ? -3.233 -5.414 40.067 1.00 86.44 276 PHE A O 1
ATOM 2164 N N . GLN A 1 277 ? -4.952 -4.025 39.702 1.00 82.19 277 GLN A N 1
ATOM 2165 C CA . GLN A 1 277 ? -4.371 -2.844 40.334 1.00 82.19 277 GLN A CA 1
ATOM 2166 C C . GLN A 1 277 ? -5.458 -2.164 41.165 1.00 82.19 277 GLN A C 1
ATOM 2168 O O . GLN A 1 277 ? -6.562 -1.948 40.669 1.00 82.19 277 GLN A O 1
ATOM 2173 N N . ASN A 1 278 ? -5.161 -1.843 42.427 1.00 75.50 278 ASN A N 1
ATOM 2174 C CA . ASN A 1 278 ? -6.078 -1.147 43.341 1.00 75.50 278 ASN A CA 1
ATOM 2175 C C . ASN A 1 278 ? -7.489 -1.780 43.412 1.00 75.50 278 ASN A C 1
ATOM 2177 O O . ASN A 1 278 ? -8.490 -1.080 43.301 1.00 75.50 278 ASN A O 1
ATOM 2181 N N . GLY A 1 279 ? -7.583 -3.112 43.523 1.00 75.00 279 GLY A N 1
ATOM 2182 C CA . GLY A 1 279 ? -8.873 -3.819 43.615 1.00 75.00 279 GLY A CA 1
ATOM 2183 C C . GLY A 1 279 ? -9.669 -3.916 42.303 1.00 75.00 279 GLY A C 1
ATOM 2184 O O . GLY A 1 279 ? -10.824 -4.342 42.310 1.00 75.00 279 GLY A O 1
ATOM 2185 N N . LYS A 1 280 ? -9.061 -3.551 41.166 1.00 89.19 280 LYS A N 1
ATOM 2186 C CA . LYS A 1 280 ? -9.664 -3.598 39.830 1.00 89.19 280 LYS A CA 1
ATOM 2187 C C . LYS A 1 280 ? -8.810 -4.407 38.861 1.00 89.19 280 LYS A C 1
ATOM 2189 O O . LYS A 1 280 ? -7.613 -4.169 38.745 1.00 89.19 280 LYS A O 1
ATOM 2194 N N . PHE A 1 281 ? -9.433 -5.302 38.102 1.00 94.00 281 PHE A N 1
ATOM 2195 C CA . PHE A 1 281 ? -8.819 -5.946 36.945 1.00 94.00 281 PHE A CA 1
ATOM 2196 C C . PHE A 1 281 ? -9.225 -5.246 35.659 1.00 94.00 281 PHE A C 1
ATOM 2198 O O . PHE A 1 281 ? -10.407 -4.991 35.421 1.00 94.00 281 PHE A O 1
ATOM 2205 N N . GLN A 1 282 ? -8.248 -5.010 34.792 1.00 94.06 282 GLN A N 1
ATOM 2206 C CA . GLN A 1 282 ? -8.493 -4.623 33.413 1.00 94.06 282 GLN A CA 1
ATOM 2207 C C . GLN A 1 282 ? -7.561 -5.409 32.498 1.00 94.06 282 GLN A C 1
ATOM 2209 O O . GLN A 1 282 ? -6.352 -5.487 32.727 1.00 94.06 282 GLN A O 1
ATOM 2214 N N . GLY A 1 283 ? -8.128 -5.991 31.446 1.00 94.25 283 GLY A N 1
ATOM 2215 C CA . GLY A 1 283 ? -7.371 -6.837 30.541 1.00 94.25 283 GLY A CA 1
ATOM 2216 C C . GLY A 1 283 ? -8.086 -7.136 29.237 1.00 94.25 283 GLY A C 1
ATOM 2217 O O . GLY A 1 283 ? -9.152 -6.594 28.937 1.00 94.25 283 GLY A O 1
ATOM 2218 N N . LYS A 1 284 ? -7.462 -8.026 28.470 1.00 95.25 284 LYS A N 1
ATOM 2219 C CA . LYS A 1 284 ? -7.992 -8.579 27.228 1.00 95.25 284 LYS A CA 1
ATOM 2220 C C . LYS A 1 284 ? -8.472 -10.003 27.459 1.00 95.25 284 LYS A C 1
ATOM 2222 O O . LYS A 1 284 ? -7.701 -10.826 27.944 1.00 95.25 284 LYS A O 1
ATOM 2227 N N . ALA A 1 285 ? -9.717 -10.289 27.105 1.00 96.12 285 ALA A N 1
ATOM 2228 C CA . ALA A 1 285 ? -10.253 -11.637 27.009 1.00 96.12 285 ALA A CA 1
ATOM 2229 C C . ALA A 1 285 ? -9.777 -12.261 25.691 1.00 96.12 285 ALA A C 1
ATOM 2231 O O . ALA A 1 285 ? -10.039 -11.714 24.621 1.00 96.12 285 ALA A O 1
ATOM 2232 N N . GLY A 1 286 ? -9.060 -13.382 25.773 1.00 95.94 286 GLY A N 1
ATOM 2233 C CA . GLY A 1 286 ? -8.607 -14.129 24.598 1.00 95.94 286 GLY A CA 1
ATOM 2234 C C . GLY A 1 286 ? -9.665 -15.072 24.021 1.00 95.94 286 GLY A C 1
ATOM 2235 O O . GLY A 1 286 ? -9.453 -15.627 22.948 1.00 95.94 286 GLY A O 1
ATOM 2236 N N . ASP A 1 287 ? -10.766 -15.304 24.743 1.00 95.69 287 ASP A N 1
ATOM 2237 C CA . ASP A 1 287 ? -11.850 -16.183 24.306 1.00 95.69 287 ASP A CA 1
ATOM 2238 C C . ASP A 1 287 ? -13.186 -15.799 24.961 1.00 95.69 287 ASP A C 1
ATOM 2240 O O . ASP A 1 287 ? -13.425 -16.055 26.140 1.00 95.69 287 ASP A O 1
ATOM 2244 N N . LEU A 1 288 ? -14.089 -15.200 24.184 1.00 95.81 288 LEU A N 1
ATOM 2245 C CA . LEU A 1 288 ? -15.431 -14.825 24.635 1.00 95.81 288 LEU A CA 1
ATOM 2246 C C . LEU A 1 288 ? -16.431 -15.998 24.629 1.00 95.81 288 LEU A C 1
ATOM 2248 O O . LEU A 1 288 ? -17.588 -15.825 25.014 1.00 95.81 288 LEU A O 1
ATOM 2252 N N . GLY A 1 289 ? -16.018 -17.214 24.253 1.00 94.44 289 GLY A N 1
ATOM 2253 C CA . GLY A 1 289 ? -16.869 -18.406 24.331 1.00 94.44 289 GLY A CA 1
ATOM 2254 C C . GLY A 1 289 ? -17.294 -18.764 25.763 1.00 94.44 289 GLY A C 1
ATOM 2255 O O . GLY A 1 289 ? -18.342 -19.378 25.969 1.00 94.44 289 GLY A O 1
ATOM 2256 N N . GLY A 1 290 ? -16.514 -18.345 26.767 1.00 94.44 290 GLY A N 1
ATOM 2257 C CA . GLY A 1 290 ? -16.786 -18.573 28.188 1.00 94.44 290 GLY A CA 1
ATOM 2258 C C . GLY A 1 290 ? -17.769 -17.593 28.839 1.00 94.44 290 GLY A C 1
ATOM 2259 O O . GLY A 1 290 ? -18.153 -17.812 29.984 1.00 94.44 290 GLY A O 1
ATOM 2260 N N . VAL A 1 291 ? -18.223 -16.541 28.145 1.00 96.19 291 VAL A N 1
ATOM 2261 C CA . VAL A 1 291 ? -18.969 -15.419 28.758 1.00 96.19 291 VAL A CA 1
ATOM 2262 C C . VAL A 1 291 ? -20.252 -15.863 29.467 1.00 96.19 291 VAL A C 1
ATOM 2264 O O . VAL A 1 291 ? -20.529 -15.412 30.578 1.00 96.19 291 VAL A O 1
ATOM 2267 N N . ASN A 1 292 ? -21.007 -16.799 28.885 1.00 96.38 292 ASN A N 1
ATOM 2268 C CA . ASN A 1 292 ? -22.214 -17.333 29.527 1.00 96.38 292 ASN A CA 1
ATOM 2269 C C . ASN A 1 292 ? -21.896 -18.136 30.801 1.00 96.38 292 ASN A C 1
ATOM 2271 O O . ASN A 1 292 ? -22.678 -18.116 31.749 1.00 96.38 292 ASN A O 1
ATOM 2275 N N . LYS A 1 293 ? -20.737 -18.809 30.849 1.00 97.38 293 LYS A N 1
ATOM 2276 C CA . LYS A 1 293 ? -20.265 -19.500 32.057 1.00 97.38 293 LYS A CA 1
ATOM 2277 C C . LYS A 1 293 ? -19.863 -18.494 33.134 1.00 97.38 293 LYS A C 1
ATOM 2279 O O . LYS A 1 293 ? -20.206 -18.704 34.288 1.00 97.38 293 LYS A O 1
ATOM 2284 N N . CYS A 1 294 ? -19.214 -17.387 32.760 1.00 97.00 294 CYS A N 1
ATOM 2285 C CA . CYS A 1 294 ? -18.904 -16.297 33.691 1.00 97.00 294 CYS A CA 1
ATOM 2286 C C . CYS A 1 294 ? -20.173 -15.681 34.283 1.00 97.00 294 CYS A C 1
ATOM 2288 O O . CYS A 1 294 ? -20.242 -15.488 35.492 1.00 97.00 294 CYS A O 1
ATOM 2290 N N . LYS A 1 295 ? -21.191 -15.418 33.452 1.00 97.44 295 LYS A N 1
ATOM 2291 C CA . LYS A 1 295 ? -22.480 -14.900 33.924 1.00 97.44 295 LYS A CA 1
ATOM 2292 C C . LYS A 1 295 ? -23.098 -15.825 34.976 1.00 97.44 295 LYS A C 1
ATOM 2294 O O . LYS A 1 295 ? -23.425 -15.365 36.065 1.00 97.44 295 LYS A O 1
ATOM 2299 N N . LYS A 1 296 ? -23.176 -17.124 34.669 1.00 97.50 296 LYS A N 1
ATOM 2300 C CA . LYS A 1 296 ? -23.714 -18.133 35.586 1.00 97.50 296 LYS A CA 1
ATOM 2301 C C . LYS A 1 296 ? -22.901 -18.236 36.882 1.00 97.50 296 LYS A C 1
ATOM 2303 O O . LYS A 1 296 ? -23.477 -18.264 37.957 1.00 97.50 296 LYS A O 1
ATOM 2308 N N . LEU A 1 297 ? -21.570 -18.228 36.790 1.00 97.62 297 LEU A N 1
ATOM 2309 C CA . LEU A 1 297 ? -20.678 -18.242 37.955 1.00 97.62 297 LEU A CA 1
ATOM 2310 C C . LEU A 1 297 ? -20.966 -17.072 38.913 1.00 97.62 297 LEU A C 1
ATOM 2312 O O . LEU A 1 297 ? -21.009 -17.261 40.127 1.00 97.62 297 LEU A O 1
ATOM 2316 N N . ILE A 1 298 ? -21.168 -15.869 38.369 1.00 97.38 298 ILE A N 1
ATOM 2317 C CA . ILE A 1 298 ? -21.485 -14.671 39.159 1.00 97.38 298 ILE A CA 1
ATOM 2318 C C . ILE A 1 298 ? -22.880 -14.799 39.791 1.00 97.38 298 ILE A C 1
ATOM 2320 O O . ILE A 1 298 ? -23.036 -14.527 40.981 1.00 97.38 298 ILE A O 1
ATOM 2324 N N . GLU A 1 299 ? -23.879 -15.236 39.016 1.00 96.50 299 GLU A N 1
ATOM 2325 C CA . GLU A 1 299 ? -25.247 -15.487 39.493 1.00 96.50 299 GLU A CA 1
ATOM 2326 C C . GLU A 1 299 ? -25.272 -16.493 40.658 1.00 96.50 299 GLU A C 1
ATOM 2328 O O . GLU A 1 299 ? -25.862 -16.208 41.704 1.00 96.50 299 GLU A O 1
ATOM 2333 N N . ASP A 1 300 ? -24.585 -17.630 40.512 1.00 96.75 300 ASP A N 1
ATOM 2334 C CA . ASP A 1 300 ? -24.511 -18.690 41.521 1.00 96.75 300 ASP A CA 1
ATOM 2335 C C . ASP A 1 300 ? -23.811 -18.191 42.800 1.00 96.75 300 ASP A C 1
ATOM 2337 O O . ASP A 1 300 ? -24.279 -18.439 43.911 1.00 96.75 300 ASP A O 1
ATOM 2341 N N . TYR A 1 301 ? -22.717 -17.434 42.674 1.00 96.69 301 TYR A N 1
ATOM 2342 C CA . TYR A 1 301 ? -21.991 -16.880 43.821 1.00 96.69 301 TYR A CA 1
ATOM 2343 C C . TYR A 1 301 ? -22.856 -15.916 44.647 1.00 96.69 301 TYR A C 1
ATOM 2345 O O . TYR A 1 301 ? -22.980 -16.085 45.859 1.00 96.69 301 TYR A O 1
ATOM 2353 N N . PHE A 1 302 ? -23.513 -14.940 44.010 1.00 95.62 302 PHE A N 1
ATOM 2354 C CA . PHE A 1 302 ? -24.327 -13.950 44.729 1.00 95.62 302 PHE A CA 1
ATOM 2355 C C . PHE A 1 302 ? -25.668 -14.487 45.238 1.00 95.62 302 PHE A C 1
ATOM 2357 O O . PHE A 1 302 ? -26.241 -13.889 46.149 1.00 95.62 302 PHE A O 1
ATOM 2364 N N . SER A 1 303 ? -26.153 -15.607 44.696 1.00 92.81 303 SER A N 1
ATOM 2365 C CA . SER A 1 303 ? -27.342 -16.300 45.215 1.00 92.81 303 SER A CA 1
ATOM 2366 C C . SER A 1 303 ? -27.063 -17.042 46.528 1.00 92.81 303 SER A C 1
ATOM 2368 O O . SER A 1 303 ? -27.972 -17.224 47.331 1.00 92.81 303 SER A O 1
ATOM 2370 N N . ASN A 1 304 ? -25.809 -17.446 46.759 1.00 88.88 304 ASN A N 1
ATOM 2371 C CA . ASN A 1 304 ? -25.396 -18.224 47.932 1.00 88.88 304 ASN A CA 1
ATOM 2372 C C . ASN A 1 304 ? -24.885 -17.371 49.103 1.00 88.88 304 ASN A C 1
ATOM 2374 O O . ASN A 1 304 ? -24.659 -17.893 50.193 1.00 88.88 304 ASN A O 1
ATOM 2378 N N . ILE A 1 305 ? -24.686 -16.070 48.894 1.00 83.69 305 ILE A N 1
ATOM 2379 C CA . ILE A 1 305 ? -24.192 -15.150 49.922 1.00 83.69 305 ILE A CA 1
ATOM 2380 C C . ILE A 1 305 ? -25.390 -14.370 50.451 1.00 83.69 305 ILE A C 1
ATOM 2382 O O . ILE A 1 305 ? -26.000 -13.604 49.698 1.00 83.69 305 ILE A O 1
ATOM 2386 N N . GLN 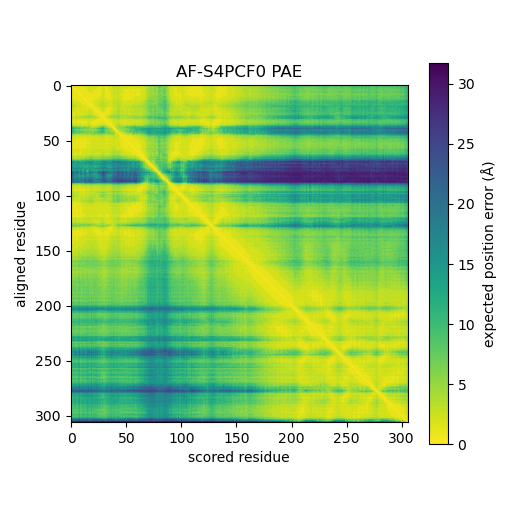A 1 306 ? -25.735 -14.593 51.724 1.00 56.38 306 GLN A N 1
ATOM 2387 C CA . GLN A 1 306 ? -26.784 -13.852 52.436 1.00 56.38 306 GLN A CA 1
ATOM 2388 C C . GLN A 1 306 ? -26.461 -12.358 52.480 1.00 56.38 306 GLN A C 1
ATOM 2390 O O . GLN A 1 306 ? -25.318 -12.000 52.829 1.00 56.38 306 GLN A O 1
#

Foldseek 3Di:
DLVVQLVQLLQLCCCPVPVWHFPDKDDDPQWIKTKTPALDDDPVVLVVSQVVLLVQLVVFFFKDKDKDAPPGPVVVVADDPDDPPPHDRIWIWIDRHPRHIYGDPDDDDGTSVQQVGKDFDDWDDDPPSIIITMMDTDPSVVVVVVVVVVVLVVLCVVQVDHSVCSVVSVVVVVVVVVVVVVVLVVVLLVVLVVVLVVQVPDVVHDQEDEEEDASQDPVSVVSNCVSCVPVQHWYWYWYHDPVDGQKTKIKTAHDLVVCVVLVVVLCVLQVWDFDDDPRMTITMRPGCPSVVVSVVVSVVVVVPDD

Solvent-accessible surface area (backbone atoms only — not comparable to full-atom values): 16706 Å² total; per-residue (Å²): 65,45,57,54,43,47,44,54,54,50,42,37,49,37,30,75,77,64,72,39,48,67,76,48,71,47,86,54,96,83,48,30,34,38,30,28,74,32,74,72,78,60,69,69,58,55,53,51,51,38,53,51,54,39,48,48,21,71,67,45,39,48,33,48,78,49,78,40,47,82,84,40,75,74,57,78,76,32,63,70,93,69,80,62,98,82,60,60,74,66,43,46,34,39,31,41,64,93,70,38,44,36,72,51,92,73,59,61,52,63,30,38,43,76,25,73,43,57,46,74,77,49,75,47,84,39,73,95,60,17,25,27,44,29,36,34,27,25,72,48,45,55,50,49,51,51,52,53,53,51,52,51,53,52,47,27,66,74,69,72,46,62,78,92,46,47,68,61,52,52,53,48,50,54,52,49,53,55,50,50,52,51,50,51,52,51,55,43,44,54,50,30,52,52,53,39,50,54,52,72,70,39,84,78,64,62,71,58,47,79,46,79,38,59,85,48,45,75,67,31,54,49,49,38,51,66,68,46,62,88,70,74,27,37,36,40,40,37,23,40,37,94,92,38,85,52,25,22,45,35,37,38,40,38,49,57,74,55,42,70,70,44,46,64,60,45,30,61,51,18,53,45,50,66,51,77,54,95,61,27,37,49,33,38,22,64,30,56,86,28,51,68,56,42,53,49,53,54,53,56,52,62,71,72,54,131

pLDDT: mean 91.94, std 9.49, range [53.34, 98.69]